Protein AF-A0A352WSH8-F1 (afdb_monomer)

Radius of gyration: 21.99 Å; Cα contacts (8 Å, |Δi|>4): 572; chains: 1; bounding box: 62×60×52 Å

Structure (mmCIF, N/CA/C/O backbone):
data_AF-A0A352WSH8-F1
#
_entry.id   AF-A0A352WSH8-F1
#
loop_
_atom_site.group_PDB
_atom_site.id
_atom_site.type_symbol
_atom_site.label_atom_id
_atom_site.label_alt_id
_atom_site.label_comp_id
_atom_site.label_asym_id
_atom_site.label_entity_id
_atom_site.label_seq_id
_atom_site.pdbx_PDB_ins_code
_atom_site.Cartn_x
_atom_site.Cartn_y
_atom_site.Cartn_z
_atom_site.occupancy
_atom_site.B_iso_or_equiv
_atom_site.auth_seq_id
_atom_site.auth_comp_id
_atom_site.auth_asym_id
_atom_site.auth_atom_id
_atom_site.pdbx_PDB_model_num
ATOM 1 N N . HIS A 1 1 ? 11.774 1.330 16.236 1.00 58.88 1 HIS A N 1
ATOM 2 C CA . HIS A 1 1 ? 11.259 1.250 14.850 1.00 58.88 1 HIS A CA 1
ATOM 3 C C . HIS A 1 1 ? 11.668 -0.035 14.127 1.00 58.88 1 HIS A C 1
ATOM 5 O O . HIS A 1 1 ? 11.621 -0.061 12.906 1.00 58.88 1 HIS A O 1
ATOM 11 N N . VAL A 1 2 ? 12.097 -1.083 14.839 1.00 69.44 2 VAL A N 1
ATOM 12 C CA . VAL A 1 2 ? 12.553 -2.340 14.229 1.00 69.44 2 VAL A CA 1
ATOM 13 C C . VAL A 1 2 ? 11.769 -3.479 14.857 1.00 69.44 2 VAL A C 1
ATOM 15 O O . VAL A 1 2 ? 11.335 -3.358 16.005 1.00 69.44 2 VAL A O 1
ATOM 18 N N . PHE A 1 3 ? 11.590 -4.569 14.121 1.00 81.81 3 PHE A N 1
ATOM 19 C CA . PHE A 1 3 ? 10.941 -5.763 14.652 1.00 81.81 3 PHE A CA 1
ATOM 20 C C . PHE A 1 3 ? 11.773 -6.291 15.827 1.00 81.81 3 PHE A C 1
ATOM 22 O O . PHE A 1 3 ? 12.997 -6.397 15.725 1.00 81.81 3 PHE A O 1
ATOM 29 N N . ALA A 1 4 ? 11.119 -6.603 16.949 1.00 83.75 4 ALA A N 1
ATOM 30 C CA . ALA A 1 4 ? 11.800 -6.887 18.217 1.00 83.75 4 ALA A CA 1
ATOM 31 C C . ALA A 1 4 ? 12.780 -8.071 18.139 1.00 83.75 4 ALA A C 1
ATOM 33 O O . ALA A 1 4 ? 13.800 -8.072 18.822 1.00 83.75 4 ALA A O 1
ATOM 34 N N . ASN A 1 5 ? 12.496 -9.059 17.285 1.00 84.62 5 ASN A N 1
ATOM 35 C CA . ASN A 1 5 ? 13.336 -10.244 17.122 1.00 84.62 5 ASN A CA 1
ATOM 36 C C . ASN A 1 5 ? 14.631 -9.990 16.323 1.00 84.62 5 ASN A C 1
ATOM 38 O O . ASN A 1 5 ? 15.544 -10.808 16.392 1.00 84.62 5 ASN A O 1
ATOM 42 N N . GLY A 1 6 ? 14.718 -8.898 15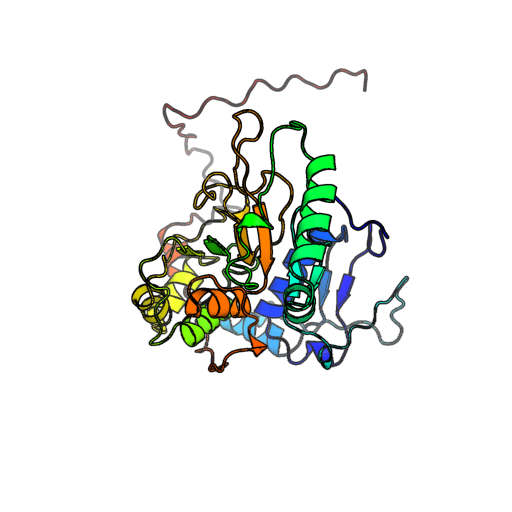.548 1.00 86.38 6 GLY A N 1
ATOM 43 C CA . GLY A 1 6 ? 15.866 -8.588 14.690 1.00 86.38 6 GLY A CA 1
ATOM 44 C C . GLY A 1 6 ? 16.251 -9.692 13.693 1.00 86.38 6 GLY A C 1
ATOM 45 O O . GLY A 1 6 ? 17.410 -9.745 13.276 1.00 86.38 6 GLY A O 1
ATOM 46 N N . PHE A 1 7 ? 15.323 -10.582 13.316 1.00 90.38 7 PHE A N 1
ATOM 47 C CA . PHE A 1 7 ? 15.649 -11.831 12.613 1.00 90.38 7 PHE A CA 1
ATOM 48 C C . PHE A 1 7 ? 16.314 -11.625 11.249 1.00 90.38 7 PHE A C 1
ATOM 50 O O . PHE A 1 7 ? 17.054 -12.488 10.810 1.00 90.38 7 PHE A O 1
ATOM 57 N N . VAL A 1 8 ? 16.092 -10.498 10.577 1.00 90.88 8 VAL A N 1
ATOM 58 C CA . VAL A 1 8 ? 16.711 -10.192 9.270 1.00 90.88 8 VAL A CA 1
ATOM 59 C C . VAL A 1 8 ? 17.590 -8.945 9.310 1.00 90.88 8 VAL A C 1
ATOM 61 O O . VAL A 1 8 ? 18.039 -8.460 8.273 1.00 90.88 8 VAL A O 1
ATOM 64 N N . LYS A 1 9 ? 17.872 -8.426 10.511 1.00 91.25 9 LYS A N 1
ATOM 65 C CA . LYS A 1 9 ? 18.702 -7.235 10.682 1.00 91.25 9 LYS A CA 1
ATOM 66 C C . LYS A 1 9 ? 20.073 -7.460 10.046 1.00 91.25 9 LYS A C 1
ATOM 68 O O . LYS A 1 9 ? 20.739 -8.446 10.361 1.00 91.25 9 LYS A O 1
ATOM 73 N N . ASN A 1 10 ? 20.490 -6.520 9.197 1.00 90.44 10 ASN A N 1
ATOM 74 C CA . ASN A 1 10 ? 21.757 -6.562 8.459 1.00 90.44 10 ASN A CA 1
ATOM 75 C C . ASN A 1 10 ? 21.918 -7.794 7.540 1.00 90.44 10 ASN A C 1
ATOM 77 O O . ASN A 1 10 ? 23.040 -8.211 7.266 1.00 90.44 10 ASN A O 1
ATOM 81 N N . SER A 1 11 ? 20.818 -8.376 7.054 1.00 94.19 11 SER A N 1
ATOM 82 C CA . SER A 1 11 ? 20.833 -9.467 6.070 1.00 94.19 11 SER A CA 1
ATOM 83 C C . SER A 1 11 ? 20.153 -9.059 4.769 1.00 94.19 11 SER A C 1
ATOM 85 O O . SER A 1 11 ? 19.302 -8.172 4.763 1.00 94.19 11 SER A O 1
ATOM 87 N N . VAL A 1 12 ? 20.519 -9.717 3.669 1.00 95.75 12 VAL A N 1
ATOM 88 C CA . VAL A 1 12 ? 19.738 -9.684 2.427 1.00 95.75 12 VAL A CA 1
ATOM 89 C C . VAL A 1 12 ? 18.688 -10.789 2.503 1.00 95.75 12 VAL A C 1
ATOM 91 O O . VAL A 1 12 ? 19.015 -11.919 2.858 1.00 95.75 12 VAL A O 1
ATOM 94 N N . MET A 1 13 ? 17.432 -10.458 2.215 1.00 95.62 13 MET A N 1
ATOM 95 C CA . MET A 1 13 ? 16.345 -11.433 2.147 1.00 95.62 13 MET A CA 1
ATOM 96 C C . MET A 1 13 ? 16.223 -11.953 0.717 1.00 95.62 13 MET A C 1
ATOM 98 O O . MET A 1 13 ? 15.940 -11.182 -0.191 1.00 95.62 13 MET A O 1
ATOM 102 N N . GLU A 1 14 ? 16.427 -13.247 0.504 1.00 95.81 14 GLU A N 1
ATOM 103 C CA . GLU A 1 14 ? 16.200 -13.872 -0.800 1.00 95.81 14 GLU A CA 1
ATOM 104 C C . GLU A 1 14 ? 14.895 -14.671 -0.775 1.00 95.81 14 GLU A C 1
ATOM 106 O O . GLU A 1 14 ? 14.707 -15.539 0.077 1.00 95.81 14 GLU A O 1
ATOM 111 N N . PHE A 1 15 ? 13.985 -14.362 -1.698 1.00 94.94 15 PHE A N 1
ATOM 112 C CA . PHE A 1 15 ? 12.715 -15.065 -1.845 1.00 94.94 15 PHE A CA 1
ATOM 113 C C . PHE A 1 15 ? 12.858 -16.214 -2.849 1.00 94.94 15 PHE A C 1
ATOM 115 O O . PHE A 1 15 ? 13.171 -16.000 -4.024 1.00 94.94 15 PHE A O 1
ATOM 122 N N . VAL A 1 16 ? 12.596 -17.437 -2.382 1.00 91.69 16 VAL A N 1
ATOM 123 C CA . VAL A 1 16 ? 12.693 -18.689 -3.152 1.00 91.69 16 VAL A CA 1
ATOM 124 C C . VAL A 1 16 ? 11.486 -19.593 -2.886 1.00 91.69 16 VAL A C 1
ATOM 126 O O . VAL A 1 16 ? 10.748 -19.393 -1.924 1.00 91.69 16 VAL A O 1
ATOM 129 N N . GLY A 1 17 ? 11.300 -20.613 -3.727 1.00 90.00 17 GLY A N 1
ATOM 130 C CA . GLY A 1 17 ? 10.278 -21.651 -3.555 1.00 90.00 17 GLY A CA 1
ATOM 131 C C . GLY A 1 17 ? 9.217 -21.660 -4.656 1.00 90.00 17 GLY A C 1
ATOM 132 O O . GLY A 1 17 ? 9.213 -20.830 -5.561 1.00 90.00 17 GLY A O 1
ATOM 133 N N . ASP A 1 18 ? 8.301 -22.623 -4.607 1.00 89.81 18 ASP A N 1
ATOM 134 C CA . ASP A 1 18 ? 7.287 -22.773 -5.659 1.00 89.81 18 ASP A CA 1
ATOM 135 C C . ASP A 1 18 ? 6.176 -21.718 -5.572 1.00 89.81 18 ASP A C 1
ATOM 137 O O . ASP A 1 18 ? 5.624 -21.319 -6.597 1.00 89.81 18 ASP A O 1
ATOM 141 N N . GLY A 1 19 ? 5.899 -21.208 -4.366 1.00 88.88 19 GLY A N 1
ATOM 142 C CA . GLY A 1 19 ? 4.850 -20.214 -4.128 1.00 88.88 19 GLY A CA 1
ATOM 143 C C . GLY A 1 19 ? 5.057 -18.893 -4.878 1.00 88.88 19 GLY A C 1
ATOM 144 O O . GLY A 1 19 ? 4.086 -18.243 -5.258 1.00 88.88 19 GLY A O 1
ATOM 145 N N . ILE A 1 20 ? 6.306 -18.513 -5.163 1.00 91.69 20 ILE A N 1
ATOM 146 C CA . ILE A 1 20 ? 6.615 -17.233 -5.820 1.00 91.69 20 ILE A CA 1
ATOM 147 C C . ILE A 1 20 ? 6.438 -17.268 -7.345 1.00 91.69 20 ILE A C 1
ATOM 149 O O . ILE A 1 20 ? 6.244 -16.216 -7.957 1.00 91.69 20 ILE A O 1
ATOM 153 N N . LYS A 1 21 ? 6.436 -18.461 -7.965 1.00 88.19 21 LYS A N 1
ATOM 154 C CA . LYS A 1 21 ? 6.334 -18.637 -9.430 1.00 88.19 21 LYS A CA 1
ATOM 155 C C . LYS A 1 21 ? 5.049 -18.037 -10.004 1.00 88.19 21 LYS A C 1
ATOM 157 O O . LYS A 1 21 ? 5.031 -17.534 -11.125 1.00 88.19 21 LYS A O 1
ATOM 162 N N . ASN A 1 22 ? 3.977 -18.064 -9.214 1.00 85.50 22 ASN A N 1
ATOM 163 C CA . ASN A 1 22 ? 2.670 -17.556 -9.620 1.00 85.50 22 ASN A CA 1
ATOM 164 C C . ASN A 1 22 ? 2.442 -16.087 -9.238 1.00 85.50 22 ASN A C 1
ATOM 166 O O . ASN A 1 22 ? 1.471 -15.498 -9.706 1.00 85.50 22 ASN A O 1
ATOM 170 N N . LEU A 1 23 ? 3.327 -15.477 -8.440 1.00 92.19 23 LEU A N 1
ATOM 171 C CA . LEU A 1 23 ? 3.182 -14.080 -8.037 1.00 92.19 23 LEU A CA 1
ATOM 172 C C . LEU A 1 23 ? 3.524 -13.137 -9.201 1.00 92.19 23 LEU A C 1
ATOM 174 O O . LEU A 1 23 ? 4.643 -13.213 -9.725 1.00 92.19 23 LEU A O 1
ATOM 178 N N . PRO A 1 24 ? 2.613 -12.220 -9.583 1.00 91.19 24 PRO A N 1
ATOM 179 C CA . PRO A 1 24 ? 2.921 -11.143 -10.518 1.00 91.19 24 PRO A CA 1
ATOM 180 C C . PRO A 1 24 ? 4.066 -10.261 -10.012 1.00 91.19 24 PRO A C 1
ATOM 182 O O . PRO A 1 24 ? 4.288 -10.138 -8.805 1.00 91.19 24 PRO A O 1
ATOM 185 N N . MET A 1 25 ? 4.771 -9.590 -10.926 1.00 92.62 25 MET A N 1
ATOM 186 C CA . MET A 1 25 ? 5.891 -8.719 -10.549 1.00 92.62 25 MET A CA 1
ATOM 187 C C . MET A 1 25 ? 5.476 -7.583 -9.611 1.00 92.62 25 MET A C 1
ATOM 189 O O . MET A 1 25 ? 6.224 -7.276 -8.688 1.00 92.62 25 MET A O 1
ATOM 193 N N . GLU A 1 26 ? 4.285 -7.001 -9.778 1.00 91.19 26 GLU A N 1
ATOM 194 C CA . GLU A 1 26 ? 3.816 -5.950 -8.868 1.00 91.19 26 GLU A CA 1
ATOM 195 C C . GLU A 1 26 ? 3.601 -6.452 -7.433 1.00 91.19 26 GLU A C 1
ATOM 197 O O . GLU A 1 26 ? 3.895 -5.727 -6.486 1.00 91.19 26 GLU A O 1
ATOM 202 N N . PHE A 1 27 ? 3.176 -7.706 -7.248 1.00 91.44 27 PHE A N 1
ATOM 203 C CA . PHE A 1 27 ? 3.086 -8.314 -5.917 1.00 91.44 27 PHE A CA 1
ATOM 204 C C . PHE A 1 27 ? 4.465 -8.505 -5.282 1.00 91.44 27 PHE A C 1
ATOM 206 O O . PHE A 1 27 ? 4.634 -8.211 -4.100 1.00 91.44 27 PHE A O 1
ATOM 213 N N . ARG A 1 28 ? 5.459 -8.954 -6.062 1.00 94.69 28 ARG A N 1
ATOM 214 C CA . ARG A 1 28 ? 6.850 -9.080 -5.587 1.00 94.69 28 ARG A CA 1
ATOM 215 C C . ARG A 1 28 ? 7.404 -7.723 -5.155 1.00 94.69 28 ARG A C 1
ATOM 217 O O . ARG A 1 28 ? 7.945 -7.606 -4.062 1.00 94.69 28 ARG A O 1
ATOM 224 N N . ILE A 1 29 ? 7.165 -6.685 -5.961 1.00 92.69 29 ILE A N 1
ATOM 225 C CA . ILE A 1 29 ? 7.520 -5.297 -5.633 1.00 92.69 29 ILE A CA 1
ATOM 226 C C . ILE A 1 29 ? 6.816 -4.849 -4.344 1.00 92.69 29 ILE A C 1
ATOM 228 O O . ILE A 1 29 ? 7.458 -4.282 -3.467 1.00 92.69 29 ILE A O 1
ATOM 232 N N . GLY A 1 30 ? 5.518 -5.125 -4.189 1.00 91.69 30 GLY A N 1
ATOM 233 C CA . GLY A 1 30 ? 4.770 -4.787 -2.974 1.00 91.69 30 GLY A CA 1
ATOM 234 C C . GLY A 1 30 ? 5.358 -5.426 -1.710 1.00 91.69 30 GLY A C 1
ATOM 235 O O . GLY A 1 30 ? 5.490 -4.753 -0.685 1.00 91.69 30 GLY A O 1
ATOM 236 N N . ILE A 1 31 ? 5.775 -6.694 -1.800 1.00 93.31 31 ILE A N 1
ATOM 237 C CA . ILE A 1 31 ? 6.487 -7.394 -0.722 1.00 93.31 31 ILE A CA 1
ATOM 238 C C . ILE A 1 31 ? 7.838 -6.719 -0.454 1.00 93.31 31 ILE A C 1
ATOM 240 O O . ILE A 1 31 ? 8.119 -6.377 0.694 1.00 93.31 31 ILE A O 1
ATOM 244 N N . ASP A 1 32 ? 8.639 -6.452 -1.490 1.00 93.81 32 ASP A N 1
ATOM 245 C CA . ASP A 1 32 ? 9.956 -5.814 -1.362 1.00 93.81 32 ASP A CA 1
ATOM 246 C C . ASP A 1 32 ? 9.898 -4.464 -0.662 1.00 93.81 32 ASP A C 1
ATOM 248 O O . ASP A 1 32 ? 10.702 -4.194 0.232 1.00 93.81 32 ASP A O 1
ATOM 252 N N . VAL A 1 33 ? 8.928 -3.620 -1.017 1.00 91.81 33 VAL A N 1
ATOM 253 C CA . VAL A 1 33 ? 8.804 -2.281 -0.429 1.00 91.81 33 VAL A CA 1
ATOM 254 C C . VAL A 1 33 ? 8.602 -2.374 1.090 1.00 91.81 33 VAL A C 1
ATOM 256 O O . VAL A 1 33 ? 9.167 -1.557 1.814 1.00 91.81 33 VAL A O 1
ATOM 259 N N . MET A 1 34 ? 7.882 -3.395 1.572 1.00 91.12 34 MET A N 1
ATOM 260 C CA . MET A 1 34 ? 7.662 -3.669 3.001 1.00 91.12 34 MET A CA 1
ATOM 261 C C . MET A 1 34 ? 8.855 -4.324 3.712 1.00 91.12 34 MET A C 1
ATOM 263 O O . MET A 1 34 ? 8.938 -4.282 4.941 1.00 91.12 34 MET A O 1
ATOM 267 N N . THR A 1 35 ? 9.794 -4.945 2.989 1.00 91.31 35 THR A N 1
ATOM 268 C CA . THR A 1 35 ? 10.962 -5.570 3.640 1.00 91.31 35 THR A CA 1
ATOM 269 C C . THR A 1 35 ? 11.827 -4.534 4.357 1.00 91.31 35 THR A C 1
ATOM 271 O O . THR A 1 35 ? 12.431 -4.843 5.384 1.00 91.31 35 THR A O 1
ATOM 274 N N . THR A 1 36 ? 11.810 -3.273 3.915 1.00 86.00 36 THR A N 1
ATOM 275 C CA . THR A 1 36 ? 12.549 -2.174 4.558 1.00 86.00 36 THR A CA 1
ATOM 276 C C . THR A 1 36 ? 12.192 -2.030 6.044 1.00 86.00 36 THR A C 1
ATOM 278 O O . THR A 1 36 ? 13.056 -1.753 6.878 1.00 86.00 36 THR A O 1
ATOM 281 N N . GLU A 1 37 ? 10.932 -2.265 6.414 1.00 89.56 37 GLU A N 1
ATOM 282 C CA . GLU A 1 37 ? 10.437 -2.187 7.791 1.00 89.56 37 GLU A CA 1
ATOM 283 C C . GLU A 1 37 ? 10.987 -3.306 8.696 1.00 89.56 37 GLU A C 1
ATOM 285 O O . GLU A 1 37 ? 10.965 -3.184 9.923 1.00 89.56 37 GLU A O 1
ATOM 290 N N . THR A 1 38 ? 11.543 -4.367 8.108 1.00 89.06 38 THR A N 1
ATOM 291 C CA . THR A 1 38 ? 12.164 -5.487 8.828 1.00 89.06 38 THR A CA 1
ATOM 292 C C . THR A 1 38 ? 13.638 -5.249 9.169 1.00 89.06 38 THR A C 1
ATOM 294 O O . THR A 1 38 ? 14.219 -6.019 9.935 1.00 89.06 38 THR A O 1
ATOM 297 N N . THR A 1 39 ? 14.247 -4.171 8.657 1.00 88.38 39 THR A N 1
ATOM 298 C CA . THR A 1 39 ? 15.690 -3.849 8.749 1.00 88.38 39 THR A CA 1
ATOM 299 C C . THR A 1 39 ? 16.643 -4.790 8.013 1.00 88.38 39 THR A C 1
ATOM 301 O O . THR A 1 39 ? 17.840 -4.832 8.322 1.00 88.38 39 THR A O 1
ATOM 304 N N . CYS A 1 40 ? 16.142 -5.519 7.016 1.00 92.56 40 CYS A N 1
ATOM 305 C CA . CYS A 1 40 ? 17.018 -6.124 6.021 1.00 92.56 40 CYS A CA 1
ATOM 306 C C . CYS A 1 40 ? 17.792 -5.039 5.249 1.00 92.56 40 CYS A C 1
ATOM 308 O O . CYS A 1 40 ? 17.345 -3.897 5.129 1.00 92.56 40 CYS A O 1
ATOM 310 N N . LEU A 1 41 ? 18.959 -5.392 4.709 1.00 93.31 41 LEU A N 1
ATOM 311 C CA . LEU A 1 41 ? 19.750 -4.501 3.853 1.00 93.31 41 LEU A CA 1
ATOM 312 C C . LEU A 1 41 ? 19.085 -4.300 2.491 1.00 93.31 41 LEU A C 1
ATOM 314 O O . LEU A 1 41 ? 19.126 -3.212 1.925 1.00 93.31 41 LEU A O 1
ATOM 318 N N . SER A 1 42 ? 18.516 -5.376 1.959 1.00 94.25 42 SER A N 1
ATOM 319 C CA . SER A 1 42 ? 17.827 -5.427 0.678 1.00 94.25 42 SER A CA 1
ATOM 320 C C . SER A 1 42 ? 17.077 -6.752 0.583 1.00 94.25 42 SER A C 1
ATOM 322 O O . SER A 1 42 ? 17.307 -7.663 1.388 1.00 94.25 42 SER A O 1
ATOM 324 N N . SER A 1 43 ? 16.226 -6.868 -0.422 1.00 95.19 43 SER A N 1
ATOM 325 C CA . SER A 1 43 ? 15.589 -8.110 -0.811 1.00 95.19 43 SER A CA 1
ATOM 326 C C . SER A 1 43 ? 15.842 -8.404 -2.284 1.00 95.19 43 SER A C 1
ATOM 328 O O . SER A 1 43 ? 16.007 -7.498 -3.101 1.00 95.19 43 SER A O 1
ATOM 330 N N . ILE A 1 44 ? 15.924 -9.689 -2.608 1.00 95.44 44 ILE A N 1
ATOM 331 C CA . ILE A 1 44 ? 16.158 -10.188 -3.958 1.00 95.44 44 ILE A CA 1
ATOM 332 C C . ILE A 1 44 ? 15.244 -11.376 -4.244 1.00 95.44 44 ILE A C 1
ATOM 334 O O . ILE A 1 44 ? 14.813 -12.095 -3.341 1.00 95.44 44 ILE A O 1
ATOM 338 N N . TRP A 1 45 ? 14.967 -11.583 -5.524 1.00 96.12 45 TRP A N 1
ATOM 339 C CA . TRP A 1 45 ? 14.120 -12.657 -6.024 1.00 96.12 45 TRP A CA 1
ATOM 340 C C . TRP A 1 45 ? 14.851 -13.391 -7.133 1.00 96.12 45 TRP A C 1
ATOM 342 O O . TRP A 1 45 ? 15.653 -12.795 -7.859 1.00 96.12 45 TRP A O 1
ATOM 352 N N . VAL A 1 46 ? 14.494 -14.658 -7.326 1.00 94.50 46 VAL A N 1
ATOM 353 C CA . VAL A 1 46 ? 14.772 -15.325 -8.598 1.00 94.50 46 VAL A CA 1
ATOM 354 C C . VAL A 1 46 ? 14.086 -14.567 -9.731 1.00 94.50 46 VAL A C 1
ATOM 356 O O . VAL A 1 46 ? 12.971 -14.057 -9.572 1.00 94.50 46 VAL A O 1
ATOM 359 N N . THR A 1 47 ? 14.739 -14.503 -10.886 1.00 95.12 47 THR A N 1
ATOM 360 C CA . THR A 1 47 ? 14.110 -13.960 -12.089 1.00 95.12 47 THR A CA 1
ATOM 361 C C . THR A 1 47 ? 13.558 -15.100 -12.935 1.00 95.12 47 THR A C 1
ATOM 363 O O . THR A 1 47 ? 14.202 -16.129 -13.142 1.00 95.12 47 THR A O 1
ATOM 366 N N . ASP A 1 48 ? 12.328 -14.924 -13.401 1.00 94.62 48 ASP A N 1
ATOM 367 C CA . ASP A 1 48 ? 11.564 -15.933 -14.130 1.00 94.62 48 ASP A CA 1
ATOM 368 C C . ASP A 1 48 ? 10.739 -15.292 -15.257 1.00 94.62 48 ASP A C 1
ATOM 370 O O . ASP A 1 48 ? 10.932 -14.125 -15.607 1.00 94.62 48 ASP A O 1
ATOM 374 N N . ASP A 1 49 ? 9.801 -16.043 -15.832 1.00 94.69 49 ASP A N 1
ATOM 375 C CA . ASP A 1 49 ? 8.976 -15.569 -16.945 1.00 94.69 49 ASP A CA 1
ATOM 376 C C . ASP A 1 49 ? 8.076 -14.383 -16.565 1.00 94.69 49 ASP A C 1
ATOM 378 O O . ASP A 1 49 ? 7.749 -13.566 -17.427 1.00 94.69 49 ASP A O 1
ATOM 382 N N . LYS A 1 50 ? 7.711 -14.226 -15.281 1.00 94.19 50 LYS A N 1
ATOM 383 C CA . LYS A 1 50 ? 6.984 -13.037 -14.808 1.00 94.19 50 LYS A CA 1
ATOM 384 C C . LYS A 1 50 ? 7.896 -11.818 -14.823 1.00 94.19 50 LYS A C 1
ATOM 386 O O . LYS A 1 50 ? 7.477 -10.748 -15.265 1.00 94.19 50 LYS A O 1
ATOM 391 N N . THR A 1 51 ? 9.147 -11.983 -14.393 1.00 95.38 51 THR A N 1
ATOM 392 C CA . THR A 1 51 ? 10.161 -10.931 -14.504 1.00 95.38 51 THR A CA 1
ATOM 393 C C . THR A 1 51 ? 10.420 -10.578 -15.964 1.00 95.38 51 THR A C 1
ATOM 395 O O . THR A 1 51 ? 10.361 -9.402 -16.313 1.00 95.38 51 THR A O 1
ATOM 398 N N . LYS A 1 52 ? 10.618 -11.572 -16.837 1.00 96.00 52 LYS A N 1
ATOM 399 C CA . LYS A 1 52 ? 10.819 -11.349 -18.274 1.00 96.00 52 LYS A CA 1
ATOM 400 C C . LYS A 1 52 ? 9.662 -10.563 -18.892 1.00 96.00 52 LYS A C 1
ATOM 402 O O . LYS A 1 52 ? 9.901 -9.549 -19.541 1.00 96.00 52 LYS A O 1
ATOM 407 N N . ALA A 1 53 ? 8.421 -10.978 -18.631 1.00 94.31 53 ALA A N 1
ATOM 408 C CA . ALA A 1 53 ? 7.233 -10.290 -19.128 1.00 94.31 53 ALA A CA 1
ATOM 409 C C . ALA A 1 53 ? 7.178 -8.822 -18.671 1.00 94.31 53 ALA A C 1
ATOM 411 O O . ALA A 1 53 ? 6.820 -7.950 -19.454 1.00 94.31 53 ALA A O 1
ATOM 412 N N . TYR A 1 54 ? 7.586 -8.521 -17.435 1.00 94.62 54 TYR A N 1
ATOM 413 C CA . TYR A 1 54 ? 7.660 -7.139 -16.956 1.00 94.62 54 TYR A CA 1
ATOM 414 C C . TYR A 1 54 ? 8.716 -6.306 -17.700 1.00 94.62 54 TYR A C 1
ATOM 416 O O . TYR A 1 54 ? 8.432 -5.166 -18.067 1.00 94.62 54 TYR A O 1
ATOM 424 N N . PHE A 1 55 ? 9.905 -6.864 -17.968 1.00 96.25 55 PHE A N 1
ATOM 425 C CA . PHE A 1 55 ? 10.926 -6.206 -18.800 1.00 96.25 55 PHE A CA 1
ATOM 426 C C . PHE A 1 55 ? 10.424 -5.967 -20.229 1.00 96.25 55 PHE A C 1
ATOM 428 O O . PHE A 1 55 ? 10.636 -4.880 -20.770 1.00 96.25 55 PHE A O 1
ATOM 435 N N . ASP A 1 56 ? 9.717 -6.941 -20.807 1.00 95.44 56 ASP A N 1
ATOM 436 C CA . ASP A 1 56 ? 9.095 -6.826 -22.128 1.00 95.44 56 ASP A CA 1
ATOM 437 C C . ASP A 1 56 ? 8.067 -5.673 -22.149 1.00 95.44 56 ASP A C 1
ATOM 439 O O . ASP A 1 56 ? 8.126 -4.811 -23.028 1.00 95.44 56 ASP A O 1
ATOM 443 N N . THR A 1 57 ? 7.199 -5.574 -21.133 1.00 93.69 57 THR A N 1
ATOM 444 C CA . THR A 1 57 ? 6.183 -4.509 -21.013 1.00 93.69 57 THR A CA 1
ATOM 445 C C . THR A 1 57 ? 6.781 -3.104 -21.002 1.00 93.69 57 THR A C 1
ATOM 447 O O . THR A 1 57 ? 6.185 -2.185 -21.561 1.00 93.69 57 THR A O 1
ATOM 450 N N . VAL A 1 58 ? 7.950 -2.910 -20.386 1.00 91.88 58 VAL A N 1
ATOM 451 C CA . VAL A 1 58 ? 8.608 -1.591 -20.305 1.00 91.88 58 VAL A CA 1
ATOM 452 C C . VAL A 1 58 ? 9.647 -1.356 -21.408 1.00 91.88 58 VAL A C 1
ATOM 454 O O . VAL A 1 58 ? 10.391 -0.376 -21.342 1.00 91.88 58 VAL A O 1
ATOM 457 N N . GLY A 1 59 ? 9.710 -2.232 -22.417 1.00 93.25 59 GLY A N 1
ATOM 458 C CA . GLY A 1 59 ? 10.611 -2.095 -23.564 1.00 93.25 59 GLY A CA 1
ATOM 459 C C . GLY A 1 59 ? 12.088 -2.305 -23.221 1.00 93.25 59 GLY A C 1
ATOM 460 O O . GLY A 1 59 ? 12.951 -1.640 -23.788 1.00 93.25 59 GLY A O 1
ATOM 461 N N . ARG A 1 60 ? 12.381 -3.190 -22.262 1.00 95.56 60 ARG A N 1
ATOM 462 C CA . ARG A 1 60 ? 13.736 -3.475 -21.760 1.00 95.56 60 ARG A CA 1
ATOM 463 C C . ARG A 1 60 ? 14.113 -4.954 -21.864 1.00 95.56 60 ARG A C 1
ATOM 465 O O . ARG A 1 60 ? 14.918 -5.432 -21.077 1.00 95.56 60 ARG A O 1
ATOM 472 N N . SER A 1 61 ? 13.549 -5.687 -22.819 1.00 96.19 61 SER A N 1
ATOM 473 C CA . SER A 1 61 ? 13.792 -7.127 -23.002 1.00 96.19 61 SER A CA 1
ATOM 474 C C . SER A 1 61 ? 15.277 -7.515 -22.998 1.00 96.19 61 SER A C 1
ATOM 476 O O . SER A 1 61 ? 15.636 -8.531 -22.409 1.00 96.19 61 SER A O 1
ATOM 478 N N . ASP A 1 62 ? 16.140 -6.684 -23.590 1.00 97.25 62 ASP A N 1
ATOM 479 C CA . ASP A 1 62 ? 17.586 -6.934 -23.689 1.00 97.25 62 ASP A CA 1
ATOM 480 C C . ASP A 1 62 ? 18.328 -6.833 -22.341 1.00 97.25 62 ASP A C 1
ATOM 482 O O . ASP A 1 62 ? 19.436 -7.348 -22.209 1.00 97.25 62 ASP A O 1
ATOM 486 N N . ASP A 1 63 ? 17.721 -6.204 -21.328 1.00 96.88 63 ASP A N 1
ATOM 487 C CA . ASP A 1 63 ? 18.283 -6.092 -19.977 1.00 96.88 63 ASP A CA 1
ATOM 488 C C . ASP A 1 63 ? 17.924 -7.300 -19.085 1.00 96.88 63 ASP A C 1
ATOM 490 O O . ASP A 1 63 ? 18.379 -7.386 -17.941 1.00 96.88 63 ASP A O 1
ATOM 494 N N . PHE A 1 64 ? 17.073 -8.218 -19.559 1.00 97.62 64 PHE A N 1
ATOM 495 C CA . PHE A 1 64 ? 16.628 -9.369 -18.777 1.00 97.62 64 PHE A CA 1
ATOM 496 C C . PHE A 1 64 ? 17.684 -10.482 -18.737 1.00 97.62 64 PHE A C 1
ATOM 498 O O . PHE A 1 64 ? 18.371 -10.781 -19.712 1.00 97.62 64 PHE A O 1
ATOM 505 N N . SER A 1 65 ? 17.785 -11.163 -17.597 1.00 97.31 65 SER A N 1
ATOM 506 C CA . SER A 1 65 ? 18.570 -12.389 -17.442 1.00 97.31 65 SER A CA 1
ATOM 507 C C . SER A 1 65 ? 17.936 -13.281 -16.384 1.00 97.31 65 SER A C 1
ATOM 509 O O . SER A 1 65 ? 17.439 -12.771 -15.379 1.00 97.31 65 SER A O 1
ATOM 511 N N . TYR A 1 66 ? 17.982 -14.601 -16.592 1.00 96.44 66 TYR A N 1
ATOM 512 C CA . TYR A 1 66 ? 17.600 -15.585 -15.576 1.00 96.44 66 TYR A CA 1
ATOM 513 C C . TYR A 1 66 ? 18.676 -15.656 -14.484 1.00 96.44 66 TYR A C 1
ATOM 515 O O . TYR A 1 66 ? 19.845 -15.916 -14.765 1.00 96.44 66 TYR A O 1
ATOM 523 N N . LEU A 1 67 ? 18.266 -15.434 -13.239 1.00 95.12 67 LEU A N 1
ATOM 524 C CA . LEU A 1 67 ? 19.084 -15.413 -12.037 1.00 95.12 67 LEU A CA 1
ATOM 525 C C . LEU A 1 67 ? 18.429 -16.342 -11.017 1.00 95.12 67 LEU A C 1
ATOM 527 O O . LEU A 1 67 ? 17.262 -16.175 -10.663 1.00 95.12 67 LEU A O 1
ATOM 531 N N . THR A 1 68 ? 19.189 -17.333 -10.564 1.00 94.00 68 THR A N 1
ATOM 532 C CA . THR A 1 68 ? 18.759 -18.344 -9.593 1.00 94.00 68 THR A CA 1
ATOM 533 C C . THR A 1 68 ? 19.884 -18.592 -8.589 1.00 94.00 68 THR A C 1
ATOM 535 O O . THR A 1 68 ? 21.056 -18.524 -8.980 1.00 94.00 68 THR A O 1
ATOM 538 N N . PRO A 1 69 ? 19.564 -18.934 -7.327 1.00 93.62 69 PRO A N 1
ATOM 539 C CA . PRO A 1 69 ? 20.538 -19.469 -6.392 1.00 93.62 69 PRO A CA 1
ATOM 540 C C . PRO A 1 69 ? 21.312 -20.640 -7.000 1.00 93.62 69 PRO A C 1
ATOM 542 O O . PRO A 1 69 ? 20.769 -21.444 -7.766 1.00 93.62 69 PRO A O 1
ATOM 545 N N . ALA A 1 70 ? 22.583 -20.767 -6.621 1.00 93.31 70 ALA A N 1
ATOM 546 C CA . ALA A 1 70 ? 23.365 -21.955 -6.939 1.00 93.31 70 ALA A CA 1
ATOM 547 C C . ALA A 1 70 ? 22.783 -23.195 -6.218 1.00 93.31 70 ALA A C 1
ATOM 549 O O . ALA A 1 70 ? 22.276 -23.054 -5.105 1.00 93.31 70 ALA A O 1
ATOM 550 N N . PRO A 1 71 ? 22.922 -24.423 -6.762 1.00 90.94 71 PRO A N 1
ATOM 551 C CA . PRO A 1 71 ? 22.327 -25.637 -6.178 1.00 90.94 71 PRO A CA 1
ATOM 552 C C . PRO A 1 71 ? 22.677 -25.934 -4.709 1.00 90.94 71 PRO A C 1
ATOM 554 O O . PRO A 1 71 ? 21.949 -26.659 -4.042 1.00 90.94 71 PRO A O 1
ATOM 557 N N . LEU A 1 72 ? 23.797 -25.406 -4.207 1.00 91.69 72 LEU A N 1
ATOM 558 C CA . LEU A 1 72 ? 24.260 -25.570 -2.824 1.00 91.69 72 LEU A CA 1
ATOM 559 C C . LEU A 1 72 ? 24.398 -24.218 -2.104 1.00 91.69 72 LEU A C 1
ATOM 561 O O . LEU A 1 72 ? 25.269 -24.060 -1.245 1.00 91.69 72 LEU A O 1
ATOM 565 N N . ALA A 1 73 ? 23.579 -23.231 -2.484 1.00 94.00 73 ALA A N 1
ATOM 566 C CA . ALA A 1 73 ? 23.482 -21.966 -1.767 1.00 94.00 73 ALA A CA 1
ATOM 567 C C . ALA A 1 73 ? 23.130 -22.226 -0.293 1.00 94.00 73 ALA A C 1
ATOM 569 O O . ALA A 1 73 ? 22.269 -23.048 0.025 1.00 94.00 73 ALA A O 1
ATOM 570 N N . LYS A 1 74 ? 23.840 -21.551 0.614 1.00 94.06 74 LYS A N 1
ATOM 571 C CA . LYS A 1 74 ? 23.636 -21.660 2.060 1.00 94.06 74 LYS A CA 1
ATOM 572 C C . LYS A 1 74 ? 23.079 -20.347 2.576 1.00 94.06 74 LYS A C 1
ATOM 574 O O . LYS A 1 74 ? 23.606 -19.291 2.241 1.00 94.06 74 LYS A O 1
ATOM 579 N N . TYR A 1 75 ? 22.074 -20.445 3.432 1.00 95.19 75 TYR A N 1
ATOM 580 C CA . TYR A 1 75 ? 21.465 -19.313 4.110 1.00 95.19 75 TYR A CA 1
ATOM 581 C C . TYR A 1 75 ? 21.802 -19.384 5.594 1.00 95.19 75 TYR A C 1
ATOM 583 O O . TYR A 1 75 ? 21.711 -20.455 6.193 1.00 95.19 75 TYR A O 1
ATOM 591 N N . ASP A 1 76 ? 22.164 -18.251 6.197 1.00 95.62 76 ASP A N 1
ATOM 592 C CA . ASP A 1 76 ? 22.394 -18.181 7.646 1.00 95.62 76 ASP A CA 1
ATOM 593 C C . ASP A 1 76 ? 21.125 -18.535 8.432 1.00 95.62 76 ASP A C 1
ATOM 595 O O . ASP A 1 76 ? 21.184 -19.056 9.546 1.00 95.62 76 ASP A O 1
ATOM 599 N N . ARG A 1 77 ? 19.965 -18.201 7.852 1.00 94.25 77 ARG A N 1
ATOM 600 C CA . ARG A 1 77 ? 18.631 -18.295 8.443 1.00 94.25 77 ARG A CA 1
ATOM 601 C C . ARG A 1 77 ? 17.587 -18.489 7.343 1.00 94.25 77 ARG A C 1
ATOM 603 O O . ARG A 1 77 ? 17.769 -17.978 6.243 1.00 94.25 77 ARG A O 1
ATOM 610 N N . ALA A 1 78 ? 16.482 -19.158 7.663 1.00 93.81 78 ALA A N 1
ATOM 611 C CA . ALA A 1 78 ? 15.346 -19.340 6.761 1.00 93.81 78 ALA A CA 1
ATOM 612 C C . ALA A 1 78 ? 14.020 -19.152 7.510 1.00 93.81 78 ALA A C 1
ATOM 614 O O . ALA A 1 78 ? 13.938 -19.411 8.713 1.00 93.81 78 ALA A O 1
ATOM 615 N N . VAL A 1 79 ? 13.001 -18.689 6.786 1.00 93.25 79 VAL A N 1
ATOM 616 C CA . VAL A 1 79 ? 11.610 -18.619 7.242 1.00 93.25 79 VAL A CA 1
ATOM 617 C C . VAL A 1 79 ? 10.757 -19.279 6.173 1.00 93.25 79 VAL A C 1
ATOM 619 O O . VAL A 1 79 ? 10.764 -18.830 5.029 1.00 93.25 79 VAL A O 1
ATOM 622 N N . ASP A 1 80 ? 10.018 -20.313 6.558 1.00 94.62 80 ASP A N 1
ATOM 623 C CA . ASP A 1 80 ? 9.055 -20.959 5.675 1.00 94.62 80 ASP A CA 1
ATOM 624 C C . ASP A 1 80 ? 7.708 -20.238 5.769 1.00 94.62 80 ASP A C 1
ATOM 626 O O . ASP A 1 80 ? 7.180 -20.014 6.861 1.00 94.62 80 ASP A O 1
ATOM 630 N N . VAL A 1 81 ? 7.155 -19.861 4.614 1.00 93.62 81 VAL A N 1
ATOM 631 C CA . VAL A 1 81 ? 5.860 -19.180 4.510 1.00 93.62 81 VAL A CA 1
ATOM 632 C C . VAL A 1 81 ? 4.922 -20.022 3.655 1.00 93.62 81 VAL A C 1
ATOM 634 O O . VAL A 1 81 ? 5.132 -20.178 2.452 1.00 93.62 81 VAL A O 1
ATOM 637 N N . ASP A 1 82 ? 3.861 -20.538 4.272 1.00 94.25 82 ASP A N 1
ATOM 638 C CA . ASP A 1 82 ? 2.768 -21.196 3.562 1.00 94.25 82 ASP A CA 1
ATOM 639 C C . ASP A 1 82 ? 1.788 -20.146 3.023 1.00 94.25 82 ASP A C 1
ATOM 641 O O . ASP A 1 82 ? 0.980 -19.585 3.766 1.00 94.25 82 ASP A O 1
ATOM 645 N N . LEU A 1 83 ? 1.856 -19.883 1.714 1.00 92.62 83 LEU A N 1
ATOM 646 C CA . LEU A 1 83 ? 0.977 -18.915 1.054 1.00 92.62 83 LEU A CA 1
ATOM 647 C C . LEU A 1 83 ? -0.505 -19.314 1.110 1.00 92.62 83 LEU A C 1
ATOM 649 O O . LEU A 1 83 ? -1.357 -18.434 1.035 1.00 92.62 83 LEU A O 1
ATOM 653 N N . SER A 1 84 ? -0.825 -20.605 1.258 1.00 92.56 84 SER A N 1
ATOM 654 C CA . SER A 1 84 ? -2.215 -21.077 1.325 1.00 92.56 84 SER A CA 1
ATOM 655 C C . SER A 1 84 ? -2.897 -20.755 2.658 1.00 92.56 84 SER A C 1
ATOM 657 O O . SER A 1 84 ? -4.123 -20.712 2.729 1.00 92.56 84 SER A O 1
ATOM 659 N N . ALA A 1 85 ? -2.107 -20.482 3.699 1.00 94.31 85 ALA A N 1
ATOM 660 C CA . ALA A 1 85 ? -2.591 -20.093 5.018 1.00 94.31 85 ALA A CA 1
ATOM 661 C C . ALA A 1 85 ? -2.727 -18.567 5.187 1.00 94.31 85 ALA A C 1
ATOM 663 O O . ALA A 1 85 ? -3.201 -18.107 6.228 1.00 94.31 85 ALA A O 1
ATOM 664 N N . ILE A 1 86 ? -2.299 -17.771 4.198 1.00 92.94 86 ILE A N 1
ATOM 665 C CA . ILE A 1 86 ? -2.372 -16.310 4.267 1.00 92.94 86 ILE A CA 1
ATOM 666 C C . ILE A 1 86 ? -3.827 -15.860 4.133 1.00 92.94 86 ILE A C 1
ATOM 668 O O . ILE A 1 86 ? -4.524 -16.195 3.179 1.00 92.94 86 ILE A O 1
ATOM 672 N N . GLN A 1 87 ? -4.261 -15.060 5.100 1.00 96.25 87 GLN A N 1
ATOM 673 C CA . GLN A 1 87 ? -5.581 -14.438 5.147 1.00 96.25 87 GLN A CA 1
ATOM 674 C C . GLN A 1 87 ? -5.443 -12.923 4.978 1.00 96.25 87 GLN A C 1
ATOM 676 O O . GLN A 1 87 ? -4.341 -12.396 5.140 1.00 96.25 87 GLN A O 1
ATOM 681 N N . PRO A 1 88 ? -6.531 -12.187 4.708 1.00 97.94 88 PRO A N 1
ATOM 682 C CA . PRO A 1 88 ? -6.510 -10.733 4.786 1.00 97.94 88 PRO A CA 1
ATOM 683 C C . PRO A 1 88 ? -6.071 -10.239 6.170 1.00 97.94 88 PRO A C 1
ATOM 685 O O . PRO A 1 88 ? -6.640 -10.614 7.201 1.00 97.94 88 PRO A O 1
ATOM 688 N N . MET A 1 89 ? -5.040 -9.393 6.187 1.00 97.94 89 MET A N 1
ATOM 689 C CA . MET A 1 89 ? -4.382 -8.905 7.402 1.00 97.94 89 MET A CA 1
ATOM 690 C C . MET A 1 89 ? -4.537 -7.393 7.559 1.00 97.94 89 MET A C 1
ATOM 692 O O . MET A 1 89 ? -4.695 -6.651 6.589 1.00 97.94 89 MET A O 1
ATOM 696 N N . ILE A 1 90 ? -4.404 -6.934 8.799 1.00 98.56 90 ILE A N 1
ATOM 697 C CA . ILE A 1 90 ? -4.326 -5.524 9.167 1.00 98.56 90 ILE A CA 1
ATOM 698 C C . ILE A 1 90 ? -3.211 -5.318 10.198 1.00 98.56 90 ILE A C 1
ATOM 700 O O . ILE A 1 90 ? -3.134 -6.040 11.190 1.00 98.56 90 ILE A O 1
ATOM 704 N N . ALA A 1 91 ? -2.345 -4.327 9.974 1.00 98.06 91 ALA A N 1
ATOM 705 C CA . ALA A 1 91 ? -1.356 -3.886 10.956 1.00 98.06 91 ALA A CA 1
ATOM 706 C C . ALA A 1 91 ? -1.878 -2.647 11.688 1.00 98.06 91 ALA A C 1
ATOM 708 O O . ALA A 1 91 ? -1.947 -1.563 11.106 1.00 98.06 91 ALA A O 1
ATOM 709 N N . LEU A 1 92 ? -2.267 -2.798 12.950 1.00 98.19 92 LEU A N 1
ATOM 710 C CA . LEU A 1 92 ? -2.826 -1.725 13.767 1.00 98.19 92 LEU A CA 1
ATOM 711 C C . LEU A 1 92 ? -1.735 -0.738 14.237 1.00 98.19 92 LEU A C 1
ATOM 713 O O . LEU A 1 92 ? -0.542 -1.056 14.230 1.00 98.19 92 LEU A O 1
ATOM 717 N N . PRO A 1 93 ? -2.103 0.495 14.619 1.00 96.00 93 PRO A N 1
ATOM 718 C CA . PRO A 1 93 ? -1.144 1.463 15.140 1.00 96.00 93 PRO A CA 1
ATOM 719 C C . PRO A 1 93 ? -0.457 0.960 16.430 1.00 96.00 93 PRO A C 1
ATOM 721 O O . PRO A 1 93 ? -0.985 0.103 17.126 1.00 96.00 93 PRO A O 1
ATOM 724 N N . PHE A 1 94 ? 0.736 1.416 16.807 1.00 92.50 94 PHE A N 1
ATOM 725 C CA . PHE A 1 94 ? 1.667 2.272 16.064 1.00 92.50 94 PHE A CA 1
ATOM 726 C C . PHE A 1 94 ? 2.936 1.510 15.648 1.00 92.50 94 PHE A C 1
ATOM 728 O O . PHE A 1 94 ? 4.062 1.942 15.918 1.00 92.50 94 PHE A O 1
ATOM 735 N N . HIS A 1 95 ? 2.781 0.355 14.998 1.00 93.62 95 HIS A N 1
ATOM 736 C CA . HIS A 1 95 ? 3.913 -0.348 14.397 1.00 93.62 95 HIS A CA 1
ATOM 737 C C . HIS A 1 95 ? 3.465 -1.305 13.279 1.00 93.62 95 HIS A C 1
ATOM 739 O O . HIS A 1 95 ? 2.486 -2.024 13.478 1.00 93.62 95 HIS A O 1
ATOM 745 N N . PRO A 1 96 ? 4.213 -1.433 12.163 1.00 93.19 96 PRO A N 1
ATOM 746 C CA . PRO A 1 96 ? 3.881 -2.381 11.092 1.00 93.19 96 PRO A CA 1
ATOM 747 C C . PRO A 1 96 ? 3.851 -3.853 11.530 1.00 93.19 96 PRO A C 1
ATOM 749 O O . PRO A 1 96 ? 3.270 -4.685 10.847 1.00 93.19 96 PRO A O 1
ATOM 752 N N . SER A 1 97 ? 4.473 -4.189 12.664 1.00 93.38 97 SER A N 1
ATOM 753 C CA . SER A 1 97 ? 4.466 -5.551 13.217 1.00 93.38 97 SER A CA 1
ATOM 754 C C . SER A 1 97 ? 3.247 -5.863 14.087 1.00 93.38 97 SER A C 1
ATOM 756 O O . SER A 1 97 ? 3.134 -6.989 14.561 1.00 93.38 97 SER A O 1
ATOM 758 N N . ASN A 1 98 ? 2.381 -4.885 14.369 1.00 95.69 98 ASN A N 1
ATOM 759 C CA . ASN A 1 98 ? 1.193 -5.083 15.196 1.00 95.69 98 ASN A CA 1
ATOM 760 C C . ASN A 1 98 ? 0.052 -5.675 14.352 1.00 95.69 98 ASN A C 1
ATOM 762 O O . ASN A 1 98 ? -0.920 -4.994 14.029 1.00 95.69 98 ASN A O 1
ATOM 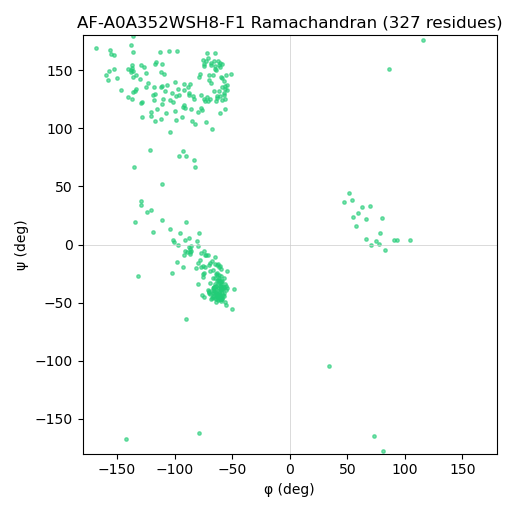766 N N . VAL A 1 99 ? 0.248 -6.911 13.894 1.00 96.06 99 VAL A N 1
ATOM 767 C CA . VAL A 1 99 ? -0.560 -7.543 12.846 1.00 96.06 99 VAL A CA 1
ATOM 768 C C . VAL A 1 99 ? -1.619 -8.484 13.406 1.00 96.06 99 VAL A C 1
ATOM 770 O O . VAL A 1 99 ? -1.356 -9.276 14.307 1.00 96.06 99 VAL A O 1
ATOM 773 N N . TYR A 1 100 ? -2.799 -8.445 12.797 1.00 98.25 100 TYR A N 1
ATOM 774 C CA . TYR A 1 100 ? -3.907 -9.361 13.049 1.00 98.25 100 TYR A CA 1
ATOM 775 C C . TYR A 1 100 ? -4.504 -9.790 11.711 1.00 98.25 100 TYR A C 1
ATOM 777 O O . TYR A 1 100 ? -4.515 -8.999 10.764 1.00 98.25 100 TYR A O 1
ATOM 785 N N . SER A 1 101 ? -5.049 -11.007 11.622 1.00 98.50 101 SER A N 1
ATOM 786 C CA . SER A 1 101 ? -6.000 -11.276 10.542 1.00 98.50 101 SER A CA 1
ATOM 787 C C . SER A 1 101 ? -7.256 -10.444 10.779 1.00 98.50 101 SER A C 1
ATOM 789 O O . SER A 1 101 ? -7.650 -10.202 11.926 1.00 98.50 101 SER A O 1
ATOM 791 N N . ILE A 1 102 ? -7.896 -9.991 9.704 1.00 98.56 102 ILE A N 1
ATOM 792 C CA . ILE A 1 102 ? -9.130 -9.204 9.808 1.00 98.56 102 ILE A CA 1
ATOM 793 C C . ILE A 1 102 ? -10.206 -10.017 10.539 1.00 98.56 102 ILE A C 1
ATOM 795 O O . ILE A 1 102 ? -10.899 -9.481 11.404 1.00 98.56 102 ILE A O 1
ATOM 799 N N . ALA A 1 103 ? -10.275 -11.327 10.285 1.00 98.19 103 ALA A N 1
ATOM 800 C CA . ALA A 1 103 ? -11.153 -12.244 11.004 1.00 98.19 103 ALA A CA 1
ATOM 801 C C . ALA A 1 103 ? -10.884 -12.260 12.523 1.00 98.19 103 ALA A C 1
ATOM 803 O O . ALA A 1 103 ? -11.821 -12.132 13.315 1.00 98.19 103 ALA A O 1
ATOM 804 N N . ALA A 1 104 ? -9.617 -12.359 12.948 1.00 97.94 104 ALA A N 1
ATOM 805 C CA . ALA A 1 104 ? -9.254 -12.350 14.367 1.00 97.94 104 ALA A CA 1
ATOM 806 C C . ALA A 1 104 ? -9.564 -11.004 15.040 1.00 97.94 104 ALA A C 1
ATOM 808 O O . ALA A 1 104 ? -10.077 -10.989 16.164 1.00 97.94 104 ALA A O 1
ATOM 809 N N . LEU A 1 105 ? -9.308 -9.888 14.342 1.00 98.31 105 LEU A N 1
ATOM 810 C CA . LEU A 1 105 ? -9.670 -8.554 14.817 1.00 98.31 105 LEU A CA 1
ATOM 811 C C . LEU A 1 105 ? -11.181 -8.444 15.027 1.00 98.31 105 LEU A C 1
ATOM 813 O O . LEU A 1 105 ? -11.616 -8.038 16.099 1.00 98.31 105 LEU A O 1
ATOM 817 N N . LYS A 1 106 ? -11.988 -8.866 14.051 1.00 98.06 106 LYS A N 1
ATOM 818 C CA . LYS A 1 106 ? -13.453 -8.811 14.152 1.00 98.06 106 LYS A CA 1
ATOM 819 C C . LYS A 1 106 ? -13.978 -9.658 15.314 1.00 98.06 106 LYS A C 1
ATOM 821 O O . LYS A 1 106 ? -14.828 -9.181 16.065 1.00 98.06 106 LYS A O 1
ATOM 826 N N . ALA A 1 107 ? -13.424 -10.854 15.519 1.00 97.75 107 ALA A N 1
ATOM 827 C CA . ALA A 1 107 ? -13.826 -11.755 16.600 1.00 97.75 107 ALA A CA 1
ATOM 828 C C . ALA A 1 107 ? -13.579 -11.186 18.012 1.00 97.75 107 ALA A C 1
ATOM 830 O O . ALA A 1 107 ? -14.350 -11.481 18.921 1.00 97.75 107 ALA A O 1
ATOM 831 N N . ASN A 1 108 ? -12.546 -10.352 18.198 1.00 97.44 108 ASN A N 1
ATOM 832 C CA . ASN A 1 108 ? -12.151 -9.809 19.508 1.00 97.44 108 ASN A CA 1
ATOM 833 C C . ASN A 1 108 ? -11.979 -8.280 19.480 1.00 97.44 108 ASN A C 1
ATOM 835 O O . ASN A 1 108 ? -11.086 -7.725 20.121 1.00 97.44 108 ASN A O 1
ATOM 839 N N . THR A 1 109 ? -12.842 -7.597 18.721 1.00 97.75 109 THR A N 1
ATOM 840 C CA . THR A 1 109 ? -12.688 -6.178 18.351 1.00 97.75 109 THR A CA 1
ATOM 841 C C . THR A 1 109 ? -12.398 -5.278 19.552 1.00 97.75 109 THR A C 1
ATOM 843 O O . THR A 1 109 ? -11.406 -4.557 19.565 1.00 97.75 109 THR A O 1
ATOM 846 N N . ALA A 1 110 ? -13.255 -5.302 20.576 1.00 97.62 110 ALA A N 1
ATOM 847 C CA . ALA A 1 110 ? -13.142 -4.367 21.692 1.00 97.62 110 ALA A CA 1
ATOM 848 C C . ALA A 1 110 ? -11.863 -4.578 22.513 1.00 97.62 110 ALA A C 1
ATOM 850 O O . ALA A 1 110 ? -11.261 -3.607 22.960 1.00 97.62 110 ALA A O 1
ATOM 851 N N . ASP A 1 111 ? -11.439 -5.826 22.699 1.00 97.94 111 ASP A N 1
ATOM 852 C CA . ASP A 1 111 ? -10.277 -6.143 23.527 1.00 97.94 111 ASP A CA 1
ATOM 853 C C . ASP A 1 111 ? -8.974 -5.810 22.802 1.00 97.94 111 ASP A C 1
ATOM 855 O O . ASP A 1 111 ? -8.117 -5.141 23.379 1.00 97.94 111 ASP A O 1
ATOM 859 N N . ILE A 1 112 ? -8.878 -6.154 21.513 1.00 98.25 112 ILE A N 1
ATOM 860 C CA . ILE A 1 112 ? -7.718 -5.801 20.687 1.00 98.25 112 ILE A CA 1
ATOM 861 C C . ILE A 1 112 ? -7.573 -4.279 20.590 1.00 98.25 112 ILE A C 1
ATOM 863 O O . ILE A 1 112 ? -6.486 -3.751 20.803 1.00 98.25 112 ILE A O 1
ATOM 867 N N . LEU A 1 113 ? -8.657 -3.541 20.320 1.00 98.12 113 LEU A N 1
ATOM 868 C CA . LEU A 1 113 ? -8.572 -2.082 20.194 1.00 98.12 113 LEU A CA 1
ATOM 869 C C . LEU A 1 113 ? -8.193 -1.398 21.516 1.00 98.12 113 LEU A C 1
ATOM 871 O O . LEU A 1 113 ? -7.404 -0.455 21.490 1.00 98.12 113 LEU A O 1
ATOM 875 N N . ARG A 1 114 ? -8.675 -1.889 22.668 1.00 97.38 114 ARG A N 1
ATOM 876 C CA . ARG A 1 114 ? -8.248 -1.386 23.990 1.00 97.38 114 ARG A CA 1
ATOM 877 C C . ARG A 1 114 ? -6.770 -1.641 24.254 1.00 97.38 114 ARG A C 1
ATOM 879 O O . ARG A 1 114 ? -6.090 -0.781 24.810 1.00 97.38 114 ARG A O 1
ATOM 886 N N . GLU A 1 115 ? -6.273 -2.820 23.891 1.00 97.00 115 GLU A N 1
ATOM 887 C CA . GLU A 1 115 ? -4.853 -3.143 24.024 1.00 97.00 115 GLU A CA 1
ATOM 888 C C . GLU A 1 115 ? -4.005 -2.218 23.146 1.00 97.00 115 GLU A C 1
ATOM 890 O O . GLU A 1 115 ? -3.045 -1.619 23.629 1.00 97.00 115 GLU A O 1
ATOM 895 N N . VAL A 1 116 ? -4.422 -2.001 21.897 1.00 96.81 116 VAL A N 1
ATOM 896 C CA . VAL A 1 116 ? -3.772 -1.064 20.975 1.00 96.81 116 VAL A CA 1
ATOM 897 C C . VAL A 1 116 ? -3.753 0.359 21.530 1.00 96.81 116 VAL A C 1
ATOM 899 O O . VAL A 1 116 ? -2.707 1.001 21.504 1.00 96.81 116 VAL A O 1
ATOM 902 N N . GLU A 1 117 ? -4.868 0.861 22.064 1.00 95.38 117 GLU A N 1
ATOM 903 C CA . GLU A 1 117 ? -4.932 2.187 22.694 1.00 95.38 117 GLU A CA 1
ATOM 904 C C . GLU A 1 117 ? -3.983 2.299 23.892 1.00 95.38 117 GLU A C 1
ATOM 906 O O . GLU A 1 117 ? -3.267 3.294 24.030 1.00 95.38 117 GLU A O 1
ATOM 911 N N . LYS A 1 118 ? -3.936 1.264 24.736 1.00 94.62 118 LYS A N 1
ATOM 912 C CA . LYS A 1 118 ? -3.052 1.207 25.904 1.00 94.62 118 LYS A CA 1
ATOM 913 C C . LYS A 1 118 ? -1.579 1.226 25.504 1.00 94.62 118 LYS A C 1
ATOM 915 O O . LYS A 1 118 ? -0.791 1.932 26.132 1.00 94.62 118 LYS A O 1
ATOM 920 N N . GLU A 1 119 ? -1.194 0.458 24.489 1.00 93.38 119 GLU A N 1
ATOM 921 C CA . GLU A 1 119 ? 0.183 0.444 23.991 1.00 93.38 119 GLU A CA 1
ATOM 922 C C . GLU A 1 119 ? 0.533 1.751 23.273 1.00 93.38 119 GLU A C 1
ATOM 924 O O . GLU A 1 119 ? 1.598 2.318 23.518 1.00 93.38 119 GLU A O 1
ATOM 929 N N . ALA A 1 120 ? -0.385 2.292 22.468 1.00 91.75 120 ALA A N 1
ATOM 930 C CA . ALA A 1 120 ? -0.214 3.578 21.806 1.00 91.75 120 ALA A CA 1
ATOM 931 C C . ALA A 1 120 ? 0.023 4.709 22.815 1.00 91.75 120 ALA A C 1
ATOM 933 O O . ALA A 1 120 ? 0.947 5.499 22.623 1.00 91.75 120 ALA A O 1
ATOM 934 N N . ALA A 1 121 ? -0.727 4.749 23.921 1.00 90.88 121 ALA A N 1
ATOM 935 C CA . ALA A 1 121 ? -0.577 5.759 24.969 1.00 90.88 121 ALA A CA 1
ATOM 936 C C . ALA A 1 121 ? 0.840 5.813 25.571 1.00 90.88 121 ALA A C 1
ATOM 938 O O . ALA A 1 121 ? 1.290 6.885 25.962 1.00 90.88 121 ALA A O 1
ATOM 939 N N . LYS A 1 122 ? 1.585 4.697 25.589 1.00 89.88 122 LYS A N 1
ATOM 940 C CA . LYS A 1 122 ? 2.988 4.671 26.053 1.00 89.88 122 LYS A CA 1
ATOM 941 C C . LYS A 1 122 ? 3.947 5.407 25.115 1.00 89.88 122 LYS A C 1
ATOM 943 O O . LYS A 1 122 ? 5.040 5.774 25.529 1.00 89.88 122 LYS A O 1
ATOM 948 N N . SER A 1 123 ? 3.558 5.561 23.852 1.00 83.69 123 SER A N 1
ATOM 949 C CA . SER A 1 123 ? 4.339 6.221 22.799 1.00 83.69 123 SER A CA 1
ATOM 950 C C . SER A 1 123 ? 3.892 7.657 22.510 1.00 83.69 123 SER A C 1
ATOM 952 O O . SER A 1 123 ? 4.443 8.294 21.615 1.00 83.69 123 SER A O 1
ATOM 954 N N . LEU A 1 124 ? 2.897 8.165 23.245 1.00 83.44 124 LEU A N 1
ATOM 955 C CA . LEU A 1 124 ? 2.415 9.536 23.124 1.00 83.44 124 LEU A CA 1
ATOM 956 C C . LEU A 1 124 ? 3.022 10.407 24.222 1.00 83.44 124 LEU A C 1
ATOM 958 O O . LEU A 1 124 ? 2.873 10.125 25.407 1.00 83.44 124 LEU A O 1
ATOM 962 N N . ASP A 1 125 ? 3.623 11.525 23.824 1.00 79.19 125 ASP A N 1
ATOM 963 C CA . ASP A 1 125 ? 4.210 12.492 24.762 1.00 79.19 125 ASP A CA 1
ATOM 964 C C . ASP A 1 125 ? 3.152 13.315 25.528 1.00 79.19 125 ASP A C 1
ATOM 966 O O . ASP A 1 125 ? 3.479 14.052 26.456 1.00 79.19 125 ASP A O 1
ATOM 970 N N . ASN A 1 126 ? 1.874 13.215 25.143 1.00 82.88 126 ASN A N 1
ATOM 971 C CA . ASN A 1 126 ? 0.767 13.951 25.751 1.00 82.88 126 ASN A CA 1
ATOM 972 C C . ASN A 1 126 ? -0.283 12.977 26.326 1.00 82.88 126 ASN A C 1
ATOM 974 O O . ASN A 1 126 ? -1.010 12.354 25.547 1.00 82.88 126 ASN A O 1
ATOM 978 N N . PRO A 1 127 ? -0.429 12.887 27.664 1.00 80.12 127 PRO A N 1
ATOM 979 C CA . PRO A 1 127 ? -1.336 11.940 28.319 1.00 80.12 127 PRO A CA 1
ATOM 980 C C . PRO A 1 127 ? -2.824 12.277 28.138 1.00 80.12 127 PRO A C 1
ATOM 982 O O . PRO A 1 127 ? -3.682 11.482 28.512 1.00 80.12 127 PRO A O 1
ATOM 985 N N . HIS A 1 128 ? -3.149 13.452 27.592 1.00 84.69 128 HIS A N 1
ATOM 986 C CA . HIS A 1 128 ? -4.524 13.857 27.295 1.00 84.69 128 HIS A CA 1
ATOM 987 C C . HIS A 1 128 ? -4.983 13.446 25.893 1.00 84.69 128 HIS A C 1
ATOM 989 O O . HIS A 1 128 ? -6.152 13.633 25.557 1.00 84.69 128 HIS A O 1
ATOM 995 N N . LEU A 1 129 ? -4.082 12.912 25.064 1.00 89.56 129 LEU A N 1
ATOM 996 C CA . LEU A 1 129 ? -4.439 12.391 23.752 1.00 89.56 129 LEU A CA 1
ATOM 997 C C . LEU A 1 129 ? -4.886 10.937 23.861 1.00 89.56 129 LEU A C 1
ATOM 999 O O . LEU A 1 129 ? -4.269 10.126 24.545 1.00 89.56 129 LEU A O 1
ATOM 1003 N N . SER A 1 130 ? -5.944 10.613 23.128 1.00 89.69 130 SER A N 1
ATOM 1004 C CA . SER A 1 130 ? -6.445 9.254 22.959 1.00 89.69 130 SER A CA 1
ATOM 1005 C C . SER A 1 130 ? -6.727 9.005 21.484 1.00 89.69 130 SER A C 1
ATOM 1007 O O . SER A 1 130 ? -7.132 9.921 20.766 1.00 89.69 130 SER A O 1
ATOM 1009 N N . LEU A 1 131 ? -6.516 7.768 21.031 1.00 92.81 131 LEU A N 1
ATOM 1010 C CA . LEU A 1 131 ? -6.843 7.376 19.660 1.00 92.81 131 LEU A CA 1
ATOM 1011 C C . LEU A 1 131 ? -8.347 7.196 19.440 1.00 92.81 131 LEU A C 1
ATOM 1013 O O . LEU A 1 131 ? -8.789 7.319 18.299 1.00 92.81 131 LEU A O 1
ATOM 1017 N N . GLY A 1 132 ? -9.113 6.896 20.498 1.00 94.31 132 GLY A N 1
ATOM 1018 C CA . GLY A 1 132 ? -10.558 6.659 20.408 1.00 94.31 132 GLY A CA 1
ATOM 1019 C C . GLY A 1 132 ? -10.923 5.585 19.376 1.00 94.31 132 GLY A C 1
ATOM 1020 O O . GLY A 1 132 ? -11.891 5.731 18.633 1.00 94.31 132 GLY A O 1
ATOM 1021 N N . LEU A 1 133 ? -10.120 4.524 19.265 1.00 96.94 133 LEU A N 1
ATOM 1022 C CA . LEU A 1 133 ? -10.391 3.381 18.395 1.00 96.94 133 LEU A CA 1
ATOM 1023 C C . LEU A 1 133 ? -11.653 2.642 18.845 1.00 96.94 133 LEU A C 1
ATOM 1025 O O . LEU A 1 133 ? -12.463 2.245 18.009 1.00 96.94 133 LEU A O 1
ATOM 1029 N N . THR A 1 134 ? -11.844 2.479 20.155 1.00 97.06 134 THR A N 1
ATOM 1030 C CA . THR A 1 134 ? -13.023 1.794 20.706 1.00 97.06 134 THR A CA 1
ATOM 1031 C C . THR A 1 134 ? -14.324 2.565 20.468 1.00 97.06 134 THR A C 1
ATOM 1033 O O . THR A 1 134 ? -15.365 1.943 20.254 1.00 97.06 134 THR A O 1
ATOM 1036 N N . ASP A 1 135 ? -14.259 3.896 20.369 1.00 96.69 135 ASP A N 1
ATOM 1037 C CA . ASP A 1 135 ? -15.402 4.760 20.028 1.00 96.69 135 ASP A CA 1
ATOM 1038 C C . ASP A 1 135 ? -15.927 4.519 18.601 1.00 96.69 135 ASP A C 1
ATOM 1040 O O . ASP A 1 135 ? -17.048 4.899 18.254 1.00 96.69 135 ASP A O 1
ATOM 1044 N N . LYS A 1 136 ? -15.130 3.864 17.750 1.00 96.88 136 LYS A N 1
ATOM 1045 C CA . LYS A 1 136 ? -15.508 3.524 16.371 1.00 96.88 136 LYS A CA 1
ATOM 1046 C C . LYS A 1 136 ? -16.281 2.215 16.268 1.00 96.88 136 LYS A C 1
ATOM 1048 O O . LYS A 1 136 ? -16.692 1.833 15.170 1.00 96.88 136 LYS A O 1
ATOM 1053 N N . ILE A 1 137 ? -16.503 1.529 17.388 1.00 97.94 137 ILE A N 1
ATOM 1054 C CA . ILE A 1 137 ? -17.363 0.352 17.449 1.00 97.94 137 ILE A CA 1
ATOM 1055 C C . ILE A 1 137 ? -18.820 0.817 17.503 1.00 97.94 137 ILE A C 1
ATOM 1057 O O . ILE A 1 137 ? -19.277 1.392 18.488 1.00 97.94 137 ILE A O 1
ATOM 1061 N N . LYS A 1 138 ? -19.583 0.523 16.452 1.00 96.31 138 LYS A N 1
ATOM 1062 C CA . LYS A 1 138 ? -21.018 0.815 16.365 1.00 96.31 138 LYS A CA 1
ATOM 1063 C C . LYS A 1 138 ? -21.775 -0.499 16.299 1.00 96.31 138 LYS A C 1
ATOM 1065 O O . LYS A 1 138 ? -21.591 -1.265 15.358 1.00 96.31 138 LYS A O 1
ATOM 1070 N N . ASN A 1 139 ? -22.611 -0.774 17.300 1.00 93.56 139 ASN A N 1
ATOM 1071 C CA . ASN A 1 139 ? -23.388 -2.018 17.395 1.00 93.56 139 ASN A CA 1
ATOM 1072 C C . ASN A 1 139 ? -22.516 -3.282 17.226 1.00 93.56 139 ASN A C 1
ATOM 1074 O O . ASN A 1 139 ? -22.851 -4.183 16.464 1.00 93.56 139 ASN A O 1
ATOM 1078 N N . GLY A 1 140 ? -21.352 -3.311 17.884 1.00 92.81 140 GLY A N 1
ATOM 1079 C CA . GLY A 1 140 ? -20.401 -4.430 17.813 1.00 92.81 140 GLY A CA 1
ATOM 1080 C C . GLY A 1 140 ? -19.554 -4.493 16.537 1.00 92.81 140 GLY A C 1
ATOM 1081 O O . GLY A 1 140 ? -18.724 -5.382 16.410 1.00 92.81 140 GLY A O 1
ATOM 1082 N N . THR A 1 141 ? -19.724 -3.550 15.610 1.00 96.25 141 THR A N 1
ATOM 1083 C CA . THR A 1 141 ? -19.001 -3.507 14.334 1.00 96.25 141 THR A CA 1
ATOM 1084 C C . THR A 1 141 ? -17.976 -2.379 14.331 1.00 96.25 141 THR A C 1
ATOM 1086 O O . THR A 1 141 ? -18.309 -1.250 14.685 1.00 96.25 141 THR A O 1
ATOM 1089 N N . PHE A 1 142 ? -16.741 -2.657 13.914 1.00 98.25 142 PHE A N 1
ATOM 1090 C CA . PHE A 1 142 ? -15.683 -1.649 13.822 1.00 98.25 142 PHE A CA 1
ATOM 1091 C C . PHE A 1 142 ? -15.747 -0.877 12.502 1.00 98.25 142 PHE A C 1
ATOM 1093 O O . PHE A 1 142 ? -15.773 -1.480 11.425 1.00 98.25 142 PHE A O 1
ATOM 1100 N N . TYR A 1 143 ? -15.753 0.453 12.593 1.00 98.25 143 TYR A N 1
ATOM 1101 C CA . TYR A 1 143 ? -15.768 1.348 11.439 1.00 98.25 143 TYR A CA 1
ATOM 1102 C C . TYR A 1 143 ? -14.462 2.131 11.298 1.00 98.25 143 TYR A C 1
ATOM 1104 O O . TYR A 1 143 ? -13.822 2.509 12.279 1.00 98.25 143 TYR A O 1
ATOM 1112 N N . VAL A 1 144 ? -14.106 2.419 10.053 1.00 98.12 144 VAL A N 1
ATOM 1113 C CA . VAL A 1 144 ? -12.977 3.259 9.659 1.00 98.12 144 VAL A CA 1
ATOM 1114 C C . VAL A 1 144 ? -13.495 4.563 9.048 1.00 98.12 144 VAL A C 1
ATOM 1116 O O . VAL A 1 144 ? -14.604 4.608 8.516 1.00 98.12 144 VAL A O 1
ATOM 1119 N N . ASP A 1 145 ? -12.692 5.626 9.090 1.00 98.31 145 ASP A N 1
ATOM 1120 C CA . ASP A 1 145 ? -13.097 6.944 8.577 1.00 98.31 145 ASP A CA 1
ATOM 1121 C C . ASP A 1 145 ? -12.490 7.259 7.206 1.00 98.31 145 ASP A C 1
ATOM 1123 O O . ASP A 1 145 ? -13.023 8.072 6.453 1.00 98.31 145 ASP A O 1
ATOM 1127 N N . GLN A 1 146 ? -11.357 6.640 6.874 1.00 98.50 146 GLN A N 1
ATOM 1128 C CA . GLN A 1 146 ? -10.622 6.941 5.650 1.00 98.50 146 GLN A CA 1
ATOM 1129 C C . GLN A 1 146 ? -9.948 5.685 5.092 1.00 98.50 146 GLN A C 1
ATOM 1131 O O . GLN A 1 146 ? -9.263 4.976 5.823 1.00 98.50 146 GLN A O 1
ATOM 1136 N N . GLY A 1 147 ? -10.095 5.442 3.794 1.00 98.50 147 GLY A N 1
ATOM 1137 C CA . GLY A 1 147 ? -9.313 4.481 3.026 1.00 98.50 147 GLY A CA 1
ATOM 1138 C C . GLY A 1 147 ? -8.317 5.192 2.114 1.00 98.50 147 GLY A C 1
ATOM 1139 O O . GLY A 1 147 ? -8.650 6.190 1.472 1.00 98.50 147 GLY A O 1
ATOM 1140 N N . VAL A 1 148 ? -7.086 4.688 2.034 1.00 98.50 148 VAL A N 1
ATOM 1141 C CA . VAL A 1 148 ? -6.074 5.208 1.107 1.00 98.50 148 VAL A CA 1
ATOM 1142 C C . VAL A 1 148 ? -5.314 4.065 0.444 1.00 98.50 148 VAL A C 1
ATOM 1144 O O . VAL A 1 148 ? -4.685 3.255 1.119 1.00 98.50 148 VAL A O 1
ATOM 1147 N N . ILE A 1 149 ? -5.288 4.036 -0.884 1.00 98.25 149 ILE A N 1
ATOM 1148 C CA . ILE A 1 149 ? -4.447 3.113 -1.657 1.00 98.25 149 ILE A CA 1
ATOM 1149 C C . ILE A 1 149 ? -3.387 3.958 -2.360 1.00 98.25 149 ILE A C 1
ATOM 1151 O O . ILE A 1 149 ? -3.727 4.749 -3.240 1.00 98.25 149 ILE A O 1
ATOM 1155 N N . ALA A 1 150 ? -2.125 3.891 -1.917 1.00 95.06 150 ALA A N 1
ATOM 1156 C CA . ALA A 1 150 ? -1.143 4.896 -2.320 1.00 95.06 150 ALA A CA 1
ATOM 1157 C C . ALA A 1 150 ? 0.319 4.447 -2.348 1.00 95.06 150 ALA A C 1
ATOM 1159 O O . ALA A 1 150 ? 0.743 3.487 -1.706 1.00 95.06 150 ALA A O 1
ATOM 1160 N N . GLY A 1 151 ? 1.109 5.260 -3.050 1.00 83.69 151 GLY A N 1
ATOM 1161 C CA . GLY A 1 151 ? 2.562 5.213 -3.029 1.00 83.69 151 GLY A CA 1
ATOM 1162 C C . GLY A 1 151 ? 3.140 4.024 -3.783 1.00 83.69 151 GLY A C 1
ATOM 1163 O O . GLY A 1 151 ? 2.466 3.358 -4.563 1.00 83.69 151 GLY A O 1
ATOM 1164 N N . CYS A 1 152 ? 4.420 3.766 -3.536 1.00 89.19 152 CYS A N 1
ATOM 1165 C CA . CYS A 1 152 ? 5.160 2.673 -4.160 1.00 89.19 152 CYS A CA 1
ATOM 1166 C C . CYS A 1 152 ? 4.695 1.271 -3.732 1.00 89.19 152 CYS A C 1
ATOM 1168 O O . CYS A 1 152 ? 5.065 0.312 -4.395 1.00 89.19 152 CYS A O 1
ATOM 1170 N N . ALA A 1 153 ? 3.906 1.155 -2.657 1.00 90.88 153 ALA A N 1
ATOM 1171 C CA . ALA A 1 153 ? 3.347 -0.115 -2.201 1.00 90.88 153 ALA A CA 1
ATOM 1172 C C . ALA A 1 153 ? 1.975 -0.387 -2.839 1.00 90.88 153 ALA A C 1
ATOM 1174 O O . ALA A 1 153 ? 1.832 -1.321 -3.618 1.00 90.88 153 ALA A O 1
ATOM 1175 N N . GLY A 1 154 ? 0.972 0.448 -2.544 1.00 93.94 154 GLY A N 1
ATOM 1176 C CA . GLY A 1 154 ? -0.403 0.202 -2.984 1.00 93.94 154 GLY A CA 1
ATOM 1177 C C . GLY A 1 154 ? -0.795 0.859 -4.306 1.00 93.94 154 GLY A C 1
ATOM 1178 O O . GLY A 1 154 ? -1.774 0.451 -4.913 1.00 93.94 154 GLY A O 1
ATOM 1179 N N . GLY A 1 155 ? -0.072 1.882 -4.767 1.00 96.38 155 GLY A N 1
ATOM 1180 C CA . GLY A 1 155 ? -0.445 2.676 -5.946 1.00 96.38 155 GLY A CA 1
ATOM 1181 C C . GLY A 1 155 ? -0.123 2.031 -7.297 1.00 96.38 155 GLY A C 1
ATOM 1182 O O . GLY A 1 155 ? -0.159 2.715 -8.320 1.00 96.38 155 GLY A O 1
ATOM 1183 N N . THR A 1 156 ? 0.274 0.762 -7.314 1.00 95.81 156 THR A N 1
ATOM 1184 C CA . THR A 1 156 ? 0.659 0.043 -8.533 1.00 95.81 156 THR A CA 1
ATOM 1185 C C . THR A 1 156 ? -0.565 -0.267 -9.407 1.00 95.81 156 THR A C 1
ATOM 1187 O O . THR A 1 156 ? -1.706 -0.117 -8.958 1.00 95.81 156 THR A O 1
ATOM 1190 N N . TYR A 1 157 ? -0.356 -0.629 -10.675 1.00 96.94 157 TYR A N 1
ATOM 1191 C CA . TYR A 1 157 ? -1.465 -0.773 -11.617 1.00 96.94 157 TYR A CA 1
ATOM 1192 C C . TYR A 1 157 ? -2.432 -1.892 -11.207 1.00 96.94 157 TYR A C 1
ATOM 1194 O O . TYR A 1 157 ? -3.632 -1.640 -11.131 1.00 96.94 157 TYR A O 1
ATOM 1202 N N . ASP A 1 158 ? -1.924 -3.071 -10.852 1.00 95.88 158 ASP A N 1
ATOM 1203 C CA . ASP A 1 158 ? -2.717 -4.244 -10.477 1.00 95.88 158 ASP A CA 1
ATOM 1204 C C . ASP A 1 158 ? -3.562 -3.960 -9.228 1.00 95.88 158 ASP A C 1
ATOM 1206 O O . ASP A 1 158 ? -4.747 -4.287 -9.180 1.00 95.88 158 ASP A O 1
ATOM 1210 N N . ASN A 1 159 ? -2.978 -3.292 -8.226 1.00 97.25 159 ASN A N 1
ATOM 1211 C CA . ASN A 1 159 ? -3.676 -2.909 -6.995 1.00 97.25 159 ASN A CA 1
ATOM 1212 C C . ASN A 1 159 ? -4.824 -1.922 -7.254 1.00 97.25 159 ASN A C 1
ATOM 1214 O O . ASN A 1 159 ? -5.878 -2.001 -6.621 1.00 97.25 159 ASN A O 1
ATOM 1218 N N . LEU A 1 160 ? -4.631 -0.976 -8.172 1.00 98.25 160 LEU A N 1
ATOM 1219 C CA . LEU A 1 160 ? -5.655 0.009 -8.509 1.00 98.25 160 LEU A CA 1
ATOM 1220 C C . LEU A 1 160 ? -6.713 -0.561 -9.458 1.00 98.25 160 LEU A C 1
ATOM 1222 O O . LEU A 1 160 ? -7.887 -0.220 -9.322 1.00 98.25 160 LEU A O 1
ATOM 1226 N N . ALA A 1 161 ? -6.327 -1.453 -10.369 1.00 97.94 161 ALA A N 1
ATOM 1227 C CA . ALA A 1 161 ? -7.244 -2.173 -11.243 1.00 97.94 161 ALA A CA 1
ATOM 1228 C C . ALA A 1 161 ? -8.138 -3.133 -10.446 1.00 97.94 161 ALA A C 1
ATOM 1230 O O . ALA A 1 161 ? -9.352 -3.118 -10.628 1.00 97.94 161 ALA A O 1
ATOM 1231 N N . ILE A 1 162 ? -7.586 -3.890 -9.490 1.00 97.75 162 ILE A N 1
ATOM 1232 C CA . ILE A 1 162 ? -8.408 -4.771 -8.652 1.00 97.75 162 ILE A CA 1
ATOM 1233 C C . ILE A 1 162 ? -9.349 -3.981 -7.738 1.00 97.75 162 ILE A C 1
ATOM 1235 O O . ILE A 1 162 ? -10.515 -4.341 -7.588 1.00 97.75 162 ILE A O 1
ATOM 1239 N N . ALA A 1 163 ? -8.889 -2.855 -7.181 1.00 98.44 163 ALA A N 1
ATOM 1240 C CA . ALA A 1 163 ? -9.762 -1.956 -6.433 1.00 98.44 163 ALA A CA 1
ATOM 1241 C C . ALA A 1 163 ? -10.896 -1.416 -7.321 1.00 98.44 163 ALA A C 1
ATOM 1243 O O . ALA A 1 163 ? -12.034 -1.314 -6.867 1.00 98.44 163 ALA A O 1
ATOM 1244 N N . ALA A 1 164 ? -10.611 -1.119 -8.593 1.00 98.38 164 ALA A N 1
ATOM 1245 C CA . ALA A 1 164 ? -11.611 -0.694 -9.568 1.00 98.38 164 ALA A CA 1
ATOM 1246 C C . ALA A 1 164 ? -12.633 -1.793 -9.894 1.00 98.38 164 ALA A C 1
ATOM 1248 O O . ALA A 1 164 ? -13.805 -1.468 -10.062 1.00 98.38 164 ALA A O 1
ATOM 1249 N N . ASN A 1 165 ? -12.219 -3.063 -9.946 1.00 98.31 165 ASN A N 1
ATOM 1250 C CA . ASN A 1 165 ? -13.126 -4.202 -10.119 1.00 98.31 165 ASN A CA 1
ATOM 1251 C C . ASN A 1 165 ? -14.047 -4.374 -8.905 1.00 98.31 165 ASN A C 1
ATOM 1253 O O . ASN A 1 165 ? -15.252 -4.531 -9.067 1.00 98.31 165 ASN A O 1
ATOM 1257 N N . ILE A 1 166 ? -13.499 -4.292 -7.688 1.00 98.56 166 ILE A N 1
ATOM 1258 C CA . ILE A 1 166 ? -14.277 -4.384 -6.440 1.00 98.56 166 ILE A CA 1
ATOM 1259 C C . ILE A 1 166 ? -15.298 -3.241 -6.334 1.00 98.56 166 ILE A C 1
ATOM 1261 O O . ILE A 1 166 ? -16.411 -3.433 -5.851 1.00 98.56 166 ILE A O 1
ATOM 1265 N N . LEU A 1 167 ? -14.921 -2.042 -6.783 1.00 98.31 167 LEU A N 1
ATOM 1266 C CA . LEU A 1 167 ? -15.771 -0.851 -6.743 1.00 98.31 167 LEU A CA 1
ATOM 1267 C C . LEU A 1 167 ? -16.699 -0.717 -7.960 1.00 98.31 167 LEU A C 1
ATOM 1269 O O . LEU A 1 167 ? -17.506 0.213 -8.002 1.00 98.31 167 LEU A O 1
ATOM 1273 N N . GLN A 1 168 ? -16.601 -1.611 -8.947 1.00 97.31 168 GLN A N 1
ATOM 1274 C CA . GLN A 1 168 ? -17.416 -1.546 -10.154 1.00 97.31 168 GLN A CA 1
ATOM 1275 C C . GLN A 1 168 ? -18.901 -1.702 -9.809 1.00 97.31 168 GLN A C 1
ATOM 1277 O O . GLN A 1 168 ? -19.302 -2.643 -9.128 1.00 97.31 168 GLN A O 1
ATOM 1282 N N . ASP A 1 169 ? -19.714 -0.759 -10.290 1.00 96.25 169 ASP A N 1
ATOM 1283 C CA . ASP A 1 169 ? -21.157 -0.688 -10.027 1.00 96.25 169 ASP A CA 1
ATOM 1284 C C . ASP A 1 169 ? -21.523 -0.615 -8.524 1.00 96.25 169 ASP A C 1
ATOM 1286 O O . ASP A 1 169 ? -22.681 -0.796 -8.146 1.00 96.25 169 ASP A O 1
ATOM 1290 N N . GLN A 1 170 ? -20.550 -0.294 -7.661 1.00 97.38 170 GLN A N 1
ATOM 1291 C CA . GLN A 1 170 ? -20.726 -0.045 -6.229 1.00 97.38 170 GLN A CA 1
ATOM 1292 C C . GLN A 1 170 ? -20.638 1.454 -5.911 1.00 97.38 170 GLN A C 1
ATOM 1294 O O . GLN A 1 170 ? -20.164 2.261 -6.709 1.00 97.38 170 GLN A O 1
ATOM 1299 N N . THR A 1 171 ? -21.056 1.841 -4.704 1.00 96.56 171 THR A N 1
ATOM 1300 C CA . THR A 1 171 ? -20.869 3.196 -4.167 1.00 96.56 171 THR A CA 1
ATOM 1301 C C . THR A 1 171 ? -20.271 3.136 -2.769 1.00 96.56 171 THR A C 1
ATOM 1303 O O . THR A 1 171 ? -20.649 2.283 -1.970 1.00 96.56 171 THR A O 1
ATOM 1306 N N . ILE A 1 172 ? -19.370 4.069 -2.450 1.00 96.88 172 ILE A N 1
ATOM 1307 C CA . ILE A 1 172 ? -18.859 4.241 -1.080 1.00 96.88 172 ILE A CA 1
ATOM 1308 C C . ILE A 1 172 ? -19.838 5.024 -0.181 1.00 96.88 172 ILE A C 1
ATOM 1310 O O . ILE A 1 172 ? -19.581 5.221 1.006 1.00 96.88 172 ILE A O 1
ATOM 1314 N N . GLY A 1 173 ? -20.973 5.465 -0.739 1.00 95.06 173 GLY A N 1
ATOM 1315 C CA . GLY A 1 173 ? -21.991 6.261 -0.060 1.00 95.06 173 GLY A CA 1
ATOM 1316 C C . GLY A 1 173 ? -21.657 7.755 0.020 1.00 95.06 173 GLY A C 1
ATOM 1317 O O . GLY A 1 173 ? -20.652 8.228 -0.500 1.00 95.06 173 GLY A O 1
ATOM 1318 N N . SER A 1 174 ? -22.534 8.515 0.681 1.00 94.38 174 SER A N 1
ATOM 1319 C CA . SER A 1 174 ? -22.397 9.966 0.904 1.00 94.38 174 SER A CA 1
ATOM 1320 C C . SER A 1 174 ? -22.124 10.317 2.373 1.00 94.38 174 SER A C 1
ATOM 1322 O O . SER A 1 174 ? -22.458 11.411 2.829 1.00 94.38 174 SER A O 1
ATOM 1324 N N . GLY A 1 175 ? -21.627 9.345 3.142 1.00 93.00 175 GLY A N 1
ATOM 1325 C CA . GLY A 1 175 ? -21.299 9.506 4.555 1.00 93.00 175 GLY A CA 1
ATOM 1326 C C . GLY A 1 175 ? -19.966 10.224 4.769 1.00 93.00 175 GLY A C 1
ATOM 1327 O O . GLY A 1 175 ? -19.424 10.865 3.875 1.00 93.00 175 GLY A O 1
ATOM 1328 N N . THR A 1 176 ? -19.419 10.099 5.977 1.00 92.81 176 THR A N 1
ATOM 1329 C CA . THR A 1 176 ? -18.123 10.699 6.335 1.00 92.81 176 THR A CA 1
ATOM 1330 C C . THR A 1 176 ? -16.920 9.896 5.848 1.00 92.81 176 THR A C 1
ATOM 1332 O O . THR A 1 176 ? -15.811 10.422 5.860 1.00 92.81 176 THR A O 1
ATOM 1335 N N . PHE A 1 177 ? -17.118 8.633 5.456 1.00 97.88 177 PHE A N 1
ATOM 1336 C CA . PHE A 1 177 ? -16.046 7.787 4.944 1.00 97.88 177 PHE A CA 1
ATOM 1337 C C . PHE A 1 177 ? -15.519 8.329 3.610 1.00 97.88 177 PHE A C 1
ATOM 1339 O O . PHE A 1 177 ? -16.298 8.621 2.704 1.00 97.88 177 PHE A O 1
ATOM 1346 N N . ALA A 1 178 ? -14.197 8.427 3.479 1.00 97.81 178 ALA A N 1
ATOM 1347 C CA . ALA A 1 178 ? -13.541 8.870 2.253 1.00 97.81 178 ALA A CA 1
ATOM 1348 C C . ALA A 1 178 ? -12.543 7.825 1.747 1.00 97.81 178 ALA A C 1
ATOM 1350 O O . ALA A 1 178 ? -11.766 7.283 2.529 1.00 97.81 178 ALA A O 1
ATOM 1351 N N . LEU A 1 179 ? -12.510 7.604 0.431 1.00 98.69 179 LEU A N 1
ATOM 1352 C CA . LEU A 1 179 ? -11.511 6.768 -0.236 1.00 98.69 179 LEU A CA 1
ATOM 1353 C C . LEU A 1 179 ? -10.684 7.604 -1.218 1.00 98.69 179 LEU A C 1
ATOM 1355 O O . LEU A 1 179 ? -11.238 8.202 -2.143 1.00 98.69 179 LEU A O 1
ATOM 1359 N N . SER A 1 180 ? -9.361 7.584 -1.055 1.00 98.19 180 SER A N 1
ATOM 1360 C CA . SER A 1 180 ? -8.411 8.198 -1.990 1.00 98.19 180 SER A CA 1
ATOM 1361 C C . SER A 1 180 ? -7.484 7.159 -2.612 1.00 98.19 180 SER A C 1
ATOM 1363 O O . SER A 1 180 ? -6.901 6.330 -1.912 1.00 98.19 180 SER A O 1
ATOM 1365 N N . LEU A 1 181 ? -7.280 7.247 -3.925 1.00 98.25 181 LEU A N 1
ATOM 1366 C CA . LEU A 1 181 ? -6.361 6.386 -4.667 1.00 98.25 181 LEU A CA 1
ATOM 1367 C C . LEU A 1 181 ? -5.268 7.224 -5.329 1.00 98.25 181 LEU A C 1
ATOM 1369 O O . LEU A 1 181 ? -5.564 8.189 -6.031 1.00 98.25 181 LEU A O 1
ATOM 1373 N N . TYR A 1 182 ? -4.009 6.853 -5.116 1.00 97.75 182 TYR A N 1
ATOM 1374 C CA . TYR A 1 182 ? -2.835 7.534 -5.659 1.00 97.75 182 TYR A CA 1
ATOM 1375 C C . TYR A 1 182 ? -2.068 6.587 -6.586 1.00 97.75 182 TYR A C 1
ATOM 1377 O O . TYR A 1 182 ? -1.366 5.702 -6.089 1.00 97.75 182 TYR A O 1
ATOM 1385 N N . PRO A 1 183 ? -2.139 6.783 -7.914 1.00 97.25 183 PRO A N 1
ATOM 1386 C CA . PRO A 1 183 ? -1.287 6.074 -8.862 1.00 97.25 183 PRO A CA 1
ATOM 1387 C C . PRO A 1 183 ? 0.196 6.273 -8.543 1.00 97.25 183 PRO A C 1
ATOM 1389 O O . PRO A 1 183 ? 0.638 7.388 -8.271 1.00 97.25 183 PRO A O 1
ATOM 1392 N N . ALA A 1 184 ? 0.986 5.205 -8.611 1.00 95.81 184 ALA A N 1
ATOM 1393 C CA . ALA A 1 184 ? 2.416 5.236 -8.304 1.00 95.81 184 ALA A CA 1
ATOM 1394 C C . ALA A 1 184 ? 3.215 6.067 -9.321 1.00 95.81 184 ALA A C 1
ATOM 1396 O O . ALA A 1 184 ? 4.316 6.532 -9.029 1.00 95.81 184 ALA A O 1
ATOM 1397 N N . SER A 1 185 ? 2.674 6.261 -10.527 1.00 95.69 185 SER A N 1
ATOM 1398 C CA . SER A 1 185 ? 3.334 6.989 -11.604 1.00 95.69 185 SER A CA 1
ATOM 1399 C C . SER A 1 185 ? 2.337 7.555 -12.623 1.00 95.69 185 SER A C 1
ATOM 1401 O O . SER A 1 185 ? 1.161 7.190 -12.639 1.00 95.69 185 SER A O 1
ATOM 1403 N N . GLN A 1 186 ? 2.811 8.455 -13.492 1.00 95.75 186 GLN A N 1
ATOM 1404 C CA . GLN A 1 186 ? 2.007 8.975 -14.605 1.00 95.75 186 GLN A CA 1
ATOM 1405 C C . GLN A 1 186 ? 1.620 7.876 -15.620 1.00 95.75 186 GLN A C 1
ATOM 1407 O O . GLN A 1 186 ? 0.442 7.824 -15.967 1.00 95.75 186 GLN A O 1
ATOM 1412 N N . PRO A 1 187 ? 2.520 6.956 -16.036 1.00 96.38 187 PRO A N 1
ATOM 1413 C CA . PRO A 1 187 ? 2.143 5.812 -16.875 1.00 96.38 187 PRO A CA 1
ATOM 1414 C C . PRO A 1 187 ? 1.054 4.924 -16.261 1.00 96.38 187 PRO A C 1
ATOM 1416 O O . PRO A 1 187 ? 0.109 4.561 -16.956 1.00 96.38 187 PRO A O 1
ATOM 1419 N N . VAL A 1 188 ? 1.120 4.639 -14.953 1.00 96.81 188 VAL A N 1
ATOM 1420 C CA . VAL A 1 188 ? 0.065 3.877 -14.256 1.00 96.81 188 VAL A CA 1
ATOM 1421 C C . VAL A 1 188 ? -1.264 4.628 -14.303 1.00 96.81 188 VAL A C 1
ATOM 1423 O O . VAL A 1 188 ? -2.286 4.039 -14.642 1.00 96.81 188 VAL A O 1
ATOM 1426 N N . TYR A 1 189 ? -1.257 5.939 -14.033 1.00 97.06 189 TYR A N 1
ATOM 1427 C CA . TYR A 1 189 ? -2.460 6.768 -14.159 1.00 97.06 189 TYR A CA 1
ATOM 1428 C C . TYR A 1 189 ? -3.045 6.652 -15.578 1.00 97.06 189 TYR A C 1
ATOM 1430 O O . TYR A 1 189 ? -4.222 6.334 -15.747 1.00 97.06 189 TYR A O 1
ATOM 1438 N N . MET A 1 190 ? -2.227 6.856 -16.612 1.00 97.19 190 MET A N 1
ATOM 1439 C CA . MET A 1 190 ? -2.666 6.776 -18.008 1.00 97.19 190 MET A CA 1
ATOM 1440 C C . MET A 1 190 ? -3.224 5.392 -18.373 1.00 97.19 190 MET A C 1
ATOM 1442 O O . MET A 1 190 ? -4.242 5.316 -19.059 1.00 97.19 190 MET A O 1
ATOM 1446 N N . ALA A 1 191 ? -2.629 4.309 -17.870 1.00 97.44 191 ALA A N 1
ATOM 1447 C CA . ALA A 1 191 ? -3.129 2.952 -18.083 1.00 97.44 191 ALA A CA 1
ATOM 1448 C C . ALA A 1 191 ? -4.489 2.704 -17.404 1.00 97.44 191 ALA A C 1
ATOM 1450 O O . ALA A 1 191 ? -5.365 2.060 -17.986 1.00 97.44 191 ALA A O 1
ATOM 1451 N N . LEU A 1 192 ? -4.723 3.255 -16.208 1.00 97.69 192 LEU A N 1
ATOM 1452 C CA . LEU A 1 192 ? -6.036 3.196 -15.547 1.00 97.69 192 LEU A CA 1
ATOM 1453 C C . LEU A 1 192 ? -7.110 3.947 -16.343 1.00 97.69 192 LEU A C 1
ATOM 1455 O O . LEU A 1 192 ? -8.259 3.511 -16.400 1.00 97.69 192 LEU A O 1
ATOM 1459 N N . MET A 1 193 ? -6.739 5.061 -16.979 1.00 96.69 193 MET A N 1
ATOM 1460 C CA . MET A 1 193 ? -7.638 5.799 -17.871 1.00 96.69 193 MET A CA 1
ATOM 1461 C C . MET A 1 193 ? -7.950 4.993 -19.136 1.00 96.69 193 MET A C 1
ATOM 1463 O O . MET A 1 193 ? -9.113 4.884 -19.514 1.00 96.69 193 MET A O 1
ATOM 1467 N N . ALA A 1 194 ? -6.931 4.402 -19.766 1.00 96.75 194 ALA A N 1
ATOM 1468 C CA . ALA A 1 194 ? -7.082 3.636 -21.003 1.00 96.75 194 ALA A CA 1
ATOM 1469 C C . ALA A 1 194 ? -7.904 2.348 -20.817 1.00 96.75 194 ALA A C 1
ATOM 1471 O O . ALA A 1 194 ? -8.705 2.004 -21.680 1.00 96.75 194 ALA A O 1
ATOM 1472 N N . SER A 1 195 ? -7.736 1.663 -19.683 1.00 96.62 195 SER A N 1
ATOM 1473 C CA . SER A 1 195 ? -8.482 0.439 -19.345 1.00 96.62 195 SER A CA 1
ATOM 1474 C C . SER A 1 195 ? -9.911 0.695 -18.853 1.00 96.62 195 SER A C 1
ATOM 1476 O O . SER A 1 195 ? -10.701 -0.237 -18.755 1.00 96.62 195 SER A O 1
ATOM 1478 N N . GLY A 1 196 ? -10.260 1.942 -18.520 1.00 96.00 196 GLY A N 1
ATOM 1479 C CA . GLY A 1 196 ? -11.548 2.288 -17.914 1.00 96.00 196 GLY A CA 1
ATOM 1480 C C . GLY A 1 196 ? -11.615 2.079 -16.396 1.00 96.00 196 GLY A C 1
ATOM 1481 O O . GLY A 1 196 ? -12.584 2.518 -15.780 1.00 96.00 196 GLY A O 1
ATOM 1482 N N . ALA A 1 197 ? -10.579 1.520 -15.761 1.00 97.50 197 ALA A N 1
ATOM 1483 C CA . ALA A 1 197 ? -10.512 1.349 -14.307 1.00 97.50 197 ALA A CA 1
ATOM 1484 C C . ALA A 1 197 ? -10.698 2.681 -13.553 1.00 97.50 197 ALA A C 1
ATOM 1486 O O . ALA A 1 197 ? -11.432 2.751 -12.569 1.00 97.50 197 ALA A O 1
ATOM 1487 N N . ALA A 1 198 ? -10.120 3.776 -14.063 1.00 97.81 198 ALA A N 1
ATOM 1488 C CA . ALA A 1 198 ? -10.294 5.106 -13.479 1.00 97.81 198 ALA A CA 1
ATOM 1489 C C . ALA A 1 198 ? -11.765 5.559 -13.450 1.00 97.81 198 ALA A C 1
ATOM 1491 O O . ALA A 1 198 ? -12.185 6.219 -12.501 1.00 97.81 198 ALA A O 1
ATOM 1492 N N . ARG A 1 199 ? -12.566 5.179 -14.456 1.00 97.69 199 ARG A N 1
ATOM 1493 C CA . ARG A 1 199 ? -14.005 5.473 -14.483 1.00 97.69 199 ARG A CA 1
ATOM 1494 C C . ARG A 1 199 ? -14.724 4.748 -13.351 1.00 97.69 199 ARG A C 1
ATOM 1496 O O . ARG A 1 199 ? -15.520 5.389 -12.678 1.00 97.69 199 ARG A O 1
ATOM 1503 N N . ASN A 1 200 ? -14.443 3.462 -13.137 1.00 97.56 200 ASN A N 1
ATOM 1504 C CA . ASN A 1 200 ? -15.082 2.676 -12.076 1.00 97.56 200 ASN A CA 1
ATOM 1505 C C . ASN A 1 200 ? -14.759 3.259 -10.693 1.00 97.56 200 ASN A C 1
ATOM 1507 O O . ASN A 1 200 ? -15.666 3.482 -9.896 1.00 97.56 200 ASN A O 1
ATOM 1511 N N . LEU A 1 201 ? -13.490 3.615 -10.456 1.00 98.31 201 LEU A N 1
ATOM 1512 C CA . LEU A 1 201 ? -13.052 4.268 -9.216 1.00 98.31 201 LEU A CA 1
ATOM 1513 C C . LEU A 1 201 ? -13.770 5.605 -8.971 1.00 98.31 201 LEU A C 1
ATOM 1515 O O . LEU A 1 201 ? -14.244 5.871 -7.872 1.00 98.31 201 LEU A O 1
ATOM 1519 N N . LEU A 1 202 ? -13.857 6.463 -9.990 1.00 98.31 202 LEU A N 1
ATOM 1520 C CA . LEU A 1 202 ? -14.510 7.768 -9.853 1.00 98.31 202 LEU A CA 1
ATOM 1521 C C . LEU A 1 202 ? -16.031 7.635 -9.700 1.00 98.31 202 LEU A C 1
ATOM 1523 O O . LEU A 1 202 ? -16.635 8.345 -8.898 1.00 98.31 202 LEU A O 1
ATOM 1527 N N . ALA A 1 203 ? -16.654 6.720 -10.448 1.00 98.25 203 ALA A N 1
ATOM 1528 C CA . ALA A 1 203 ? -18.095 6.482 -10.401 1.00 98.25 203 ALA A CA 1
ATOM 1529 C C . ALA A 1 203 ? -18.558 5.944 -9.039 1.00 98.25 203 ALA A C 1
ATOM 1531 O O . ALA A 1 203 ? -19.678 6.243 -8.628 1.00 98.25 203 ALA A O 1
ATOM 1532 N N . SER A 1 204 ? -17.695 5.227 -8.310 1.00 98.25 204 SER A N 1
ATOM 1533 C CA . SER A 1 204 ? -18.008 4.742 -6.964 1.00 98.25 204 SER A CA 1
ATOM 1534 C C . SER A 1 204 ? -18.009 5.840 -5.893 1.00 98.25 204 SER A C 1
ATOM 1536 O O . SER A 1 204 ? -18.418 5.585 -4.758 1.00 98.25 204 SER A O 1
ATOM 1538 N N . GLY A 1 205 ? -17.559 7.055 -6.232 1.00 98.00 205 GLY A N 1
ATOM 1539 C CA . GLY A 1 205 ? -17.389 8.181 -5.311 1.00 98.00 205 GLY A CA 1
ATOM 1540 C C . GLY A 1 205 ? -15.981 8.302 -4.720 1.00 98.00 205 GLY A C 1
ATOM 1541 O O . GLY A 1 205 ? -15.745 9.177 -3.887 1.00 98.00 205 GLY A O 1
ATOM 1542 N N . ALA A 1 206 ? -15.032 7.457 -5.137 1.00 98.25 206 ALA A N 1
ATOM 1543 C CA . ALA A 1 206 ? -13.649 7.567 -4.692 1.00 98.25 206 ALA A CA 1
ATOM 1544 C C . ALA A 1 206 ? -12.922 8.741 -5.370 1.00 98.25 206 ALA A C 1
ATOM 1546 O O . ALA A 1 206 ? -13.252 9.164 -6.479 1.00 98.25 206 ALA A O 1
ATOM 1547 N N . THR A 1 207 ? -11.880 9.256 -4.717 1.00 97.62 207 THR A N 1
ATOM 1548 C CA . THR A 1 207 ? -11.051 10.333 -5.268 1.00 97.62 207 THR A CA 1
ATOM 1549 C C . THR A 1 207 ? -9.765 9.778 -5.871 1.00 97.62 207 THR A C 1
ATOM 1551 O O . THR A 1 207 ? -8.890 9.294 -5.153 1.00 97.62 207 THR A O 1
ATOM 1554 N N . LEU A 1 208 ? -9.604 9.911 -7.190 1.00 97.38 208 LEU A N 1
ATOM 1555 C CA . LEU A 1 208 ? -8.348 9.598 -7.874 1.00 97.38 208 LEU A CA 1
ATOM 1556 C C . LEU A 1 208 ? -7.402 10.809 -7.833 1.00 97.38 208 LEU A C 1
ATOM 1558 O O . LEU A 1 208 ? -7.703 11.882 -8.359 1.00 97.38 208 LEU A O 1
ATOM 1562 N N . ARG A 1 209 ? -6.254 10.650 -7.176 1.00 96.44 209 ARG A N 1
ATOM 1563 C CA . ARG A 1 209 ? -5.271 11.704 -6.892 1.00 96.44 209 ARG A CA 1
ATOM 1564 C C . ARG A 1 209 ? -4.128 11.694 -7.907 1.00 96.44 209 ARG A C 1
ATOM 1566 O O . ARG A 1 209 ? -3.970 10.756 -8.681 1.00 96.44 209 ARG A O 1
ATOM 1573 N N . THR A 1 210 ? -3.324 12.756 -7.927 1.00 93.81 210 THR A N 1
ATOM 1574 C CA . THR A 1 210 ? -2.127 12.824 -8.779 1.00 93.81 210 THR A CA 1
ATOM 1575 C C . THR A 1 210 ? -1.054 11.843 -8.305 1.00 93.81 210 THR A C 1
ATOM 1577 O O . THR A 1 210 ? -0.998 11.493 -7.126 1.00 93.81 210 THR A O 1
ATOM 1580 N N . ALA A 1 211 ? -0.177 11.417 -9.220 1.00 94.19 211 ALA A N 1
ATOM 1581 C CA . ALA A 1 211 ? 0.926 10.524 -8.881 1.00 94.19 211 ALA A CA 1
ATOM 1582 C C . ALA A 1 211 ? 1.956 11.232 -7.984 1.00 94.19 211 ALA A C 1
ATOM 1584 O O . ALA A 1 211 ? 2.777 12.022 -8.456 1.00 94.19 211 ALA A O 1
ATOM 1585 N N . PHE A 1 212 ? 1.860 10.977 -6.681 1.00 91.94 212 PHE A N 1
ATOM 1586 C CA . PHE A 1 212 ? 2.635 11.612 -5.621 1.00 91.94 212 PHE A CA 1
ATOM 1587 C C . PHE A 1 212 ? 2.622 10.722 -4.371 1.00 91.94 212 PHE A C 1
ATOM 1589 O O . PHE A 1 212 ? 1.617 10.079 -4.079 1.00 91.94 212 PHE A O 1
ATOM 1596 N N . CYS A 1 213 ? 3.714 10.709 -3.599 1.00 89.50 213 CYS A N 1
ATOM 1597 C CA . CYS A 1 213 ? 3.794 9.934 -2.355 1.00 89.50 213 CYS A CA 1
ATOM 1598 C C . CYS A 1 213 ? 2.749 10.367 -1.313 1.00 89.50 213 CYS A C 1
ATOM 1600 O O . CYS A 1 213 ? 2.287 9.546 -0.527 1.00 89.50 213 CYS A O 1
ATOM 1602 N N . GLY A 1 214 ? 2.414 11.659 -1.292 1.00 91.56 214 GLY A N 1
ATOM 1603 C CA . GLY A 1 214 ? 1.385 12.285 -0.469 1.00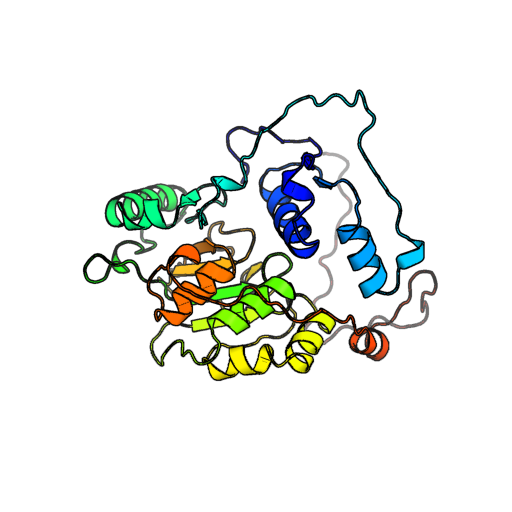 91.56 214 GLY A CA 1
ATOM 1604 C C . GLY A 1 214 ? 1.160 11.700 0.930 1.00 91.56 214 GLY A C 1
ATOM 160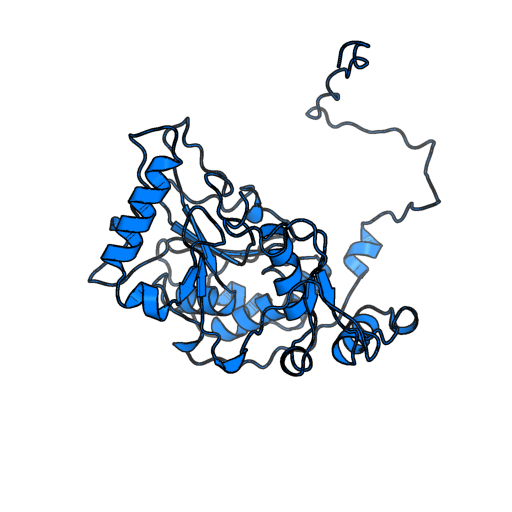5 O O . GLY A 1 214 ? 1.973 11.933 1.834 1.00 91.56 214 GLY A O 1
ATOM 1606 N N . PRO A 1 215 ? 0.072 10.940 1.138 1.00 93.81 215 PRO A N 1
ATOM 1607 C CA . PRO A 1 215 ? -0.322 10.430 2.447 1.00 93.81 215 PRO A CA 1
ATOM 1608 C C . PRO A 1 215 ? 0.719 9.497 3.085 1.00 93.81 215 PRO A C 1
ATOM 1610 O O . PRO A 1 215 ? 0.713 9.346 4.306 1.00 93.81 215 PRO A O 1
ATOM 1613 N N . CYS A 1 216 ? 1.655 8.915 2.320 1.00 90.44 216 CYS A N 1
ATOM 1614 C CA . CYS A 1 216 ? 2.727 8.067 2.858 1.00 90.44 216 CYS A CA 1
ATOM 1615 C C . CYS A 1 216 ? 3.645 8.786 3.860 1.00 90.44 216 CYS A C 1
ATOM 1617 O O . CYS A 1 216 ? 4.352 8.119 4.620 1.00 90.44 216 CYS A O 1
ATOM 1619 N N . PHE A 1 217 ? 3.695 10.121 3.836 1.00 89.75 217 PHE A N 1
ATOM 1620 C CA . PHE A 1 217 ? 4.480 10.938 4.767 1.00 89.75 217 PHE A CA 1
ATOM 1621 C C . PHE A 1 217 ? 3.697 12.132 5.336 1.00 89.75 217 PHE A C 1
ATOM 1623 O O . PHE A 1 217 ? 4.297 13.089 5.817 1.00 89.75 217 PHE A O 1
ATOM 1630 N N . GLY A 1 218 ? 2.364 12.072 5.269 1.00 91.06 218 GLY A N 1
ATOM 1631 C CA . GLY A 1 218 ? 1.486 13.093 5.838 1.00 91.06 218 GLY A CA 1
ATOM 1632 C C . GLY A 1 218 ? 1.316 14.350 4.986 1.00 91.06 218 GLY A C 1
ATOM 1633 O O . GLY A 1 218 ? 0.956 15.402 5.508 1.00 91.06 218 GLY A O 1
ATOM 1634 N N . ALA A 1 219 ? 1.555 14.261 3.674 1.00 90.62 219 ALA A N 1
ATOM 1635 C CA . ALA A 1 219 ? 1.308 15.350 2.734 1.00 90.62 219 ALA A CA 1
ATOM 1636 C C . ALA A 1 219 ? 0.030 15.100 1.916 1.00 90.62 219 ALA A C 1
ATOM 1638 O O . ALA A 1 219 ? 0.047 14.432 0.887 1.00 90.62 219 ALA A O 1
ATOM 1639 N N . GLY A 1 220 ? -1.088 15.681 2.345 1.00 89.69 220 GLY A N 1
ATOM 1640 C CA . GLY A 1 220 ? -2.392 15.453 1.714 1.00 89.69 220 GLY A CA 1
ATOM 1641 C C . GLY A 1 220 ? -3.099 14.214 2.265 1.00 89.69 220 GLY A C 1
ATOM 1642 O O . GLY A 1 220 ? -2.460 13.293 2.769 1.00 89.69 220 GLY A O 1
ATOM 1643 N N . ASP A 1 221 ? -4.435 14.247 2.233 1.00 94.50 221 ASP A N 1
ATOM 1644 C CA . ASP A 1 221 ? -5.305 13.251 2.876 1.00 94.50 221 ASP A CA 1
ATOM 1645 C C . ASP A 1 221 ? -4.880 12.933 4.332 1.00 94.50 221 ASP A C 1
ATOM 1647 O O . ASP A 1 221 ? -4.983 11.799 4.804 1.00 94.50 221 ASP A O 1
ATOM 1651 N N . VAL A 1 222 ? -4.404 13.953 5.062 1.00 95.50 222 VAL A N 1
ATOM 1652 C CA . VAL A 1 222 ? -4.166 13.888 6.513 1.00 95.50 222 VAL A CA 1
ATOM 1653 C C . VAL A 1 222 ? -5.519 13.652 7.192 1.00 95.50 222 VAL A C 1
ATOM 1655 O O . VAL A 1 222 ? -6.449 14.417 6.917 1.00 95.50 222 VAL A O 1
ATOM 1658 N N . PRO A 1 223 ? -5.677 12.622 8.043 1.00 95.38 223 PRO A N 1
ATOM 1659 C CA . PRO A 1 223 ? -6.961 12.367 8.680 1.00 95.38 223 PRO A CA 1
ATOM 1660 C C . PRO A 1 223 ? -7.355 13.522 9.610 1.00 95.38 223 PRO A C 1
ATOM 1662 O O . PRO A 1 223 ? -6.501 14.189 10.205 1.00 95.38 223 PRO A O 1
ATOM 1665 N N . ALA A 1 224 ? -8.661 13.747 9.764 1.00 94.81 224 ALA A N 1
ATOM 1666 C CA . ALA A 1 224 ? -9.159 14.687 10.761 1.00 94.81 224 ALA A CA 1
ATOM 1667 C C . ALA A 1 224 ? -8.840 14.197 12.187 1.00 94.81 224 ALA A C 1
ATOM 1669 O O . ALA A 1 224 ? -8.466 13.043 12.407 1.00 94.81 224 ALA A O 1
ATOM 1670 N N . ASN A 1 225 ? -8.963 15.094 13.167 1.00 95.31 225 ASN A N 1
ATOM 1671 C CA . ASN A 1 225 ? -8.715 14.749 14.564 1.00 95.31 225 ASN A CA 1
ATOM 1672 C C . ASN A 1 225 ? -9.612 13.582 15.016 1.00 95.31 225 ASN A C 1
ATOM 1674 O O . ASN A 1 225 ? -10.823 13.624 14.810 1.00 95.31 225 ASN A O 1
ATOM 1678 N N . GLY A 1 226 ? -9.017 12.565 15.635 1.00 94.88 226 GLY A N 1
ATOM 1679 C CA . GLY A 1 226 ? -9.693 11.351 16.088 1.00 94.88 226 GLY A CA 1
ATOM 1680 C C . GLY A 1 226 ? -10.052 10.360 14.975 1.00 94.88 226 GLY A C 1
ATOM 1681 O O . GLY A 1 226 ? -10.689 9.348 15.260 1.00 94.88 226 GLY A O 1
ATOM 1682 N N . CYS A 1 227 ? -9.684 10.606 13.712 1.00 96.69 227 CYS A N 1
ATOM 1683 C CA . CYS A 1 227 ? -9.970 9.668 12.625 1.00 96.69 227 CYS A CA 1
ATOM 1684 C C . CYS A 1 227 ? -9.007 8.472 12.606 1.00 96.69 227 CYS A C 1
ATOM 1686 O O . CYS A 1 227 ? -7.812 8.598 12.889 1.00 96.69 227 CYS A O 1
ATOM 1688 N N . PHE A 1 228 ? -9.541 7.322 12.194 1.00 98.12 228 PHE A N 1
ATOM 1689 C CA . PHE A 1 228 ? -8.790 6.104 11.913 1.00 98.12 228 PHE A CA 1
ATOM 1690 C C . PHE A 1 228 ? -8.795 5.818 10.411 1.00 98.12 228 PHE A C 1
ATOM 1692 O O . PHE A 1 228 ? -9.847 5.755 9.770 1.00 98.12 228 PHE A O 1
ATOM 1699 N N . SER A 1 229 ? -7.598 5.670 9.852 1.00 98.50 229 SER A N 1
ATOM 1700 C CA . SER A 1 229 ? -7.358 5.527 8.420 1.00 98.50 229 SER A CA 1
ATOM 1701 C C . SER A 1 229 ? -6.745 4.163 8.110 1.00 98.50 229 SER A C 1
ATOM 1703 O O . SER A 1 229 ? -5.743 3.788 8.710 1.00 98.50 229 SER A O 1
ATOM 1705 N N . ILE A 1 230 ? -7.306 3.426 7.156 1.00 98.69 230 ILE A N 1
ATOM 1706 C CA . ILE A 1 230 ? -6.695 2.206 6.612 1.00 98.69 230 ILE A CA 1
ATOM 1707 C C . ILE A 1 230 ? -5.935 2.550 5.333 1.00 98.69 230 ILE A C 1
ATOM 1709 O O . ILE A 1 230 ? -6.465 3.224 4.445 1.00 98.69 230 ILE A O 1
ATOM 1713 N N . ARG A 1 231 ? -4.669 2.134 5.242 1.00 97.94 231 ARG A N 1
ATOM 1714 C CA . ARG A 1 231 ? -3.777 2.529 4.147 1.00 97.94 231 ARG A CA 1
ATOM 1715 C C . ARG A 1 231 ? -2.995 1.357 3.578 1.00 97.94 231 ARG A C 1
ATOM 1717 O O . ARG A 1 231 ? -2.304 0.661 4.316 1.00 97.94 231 ARG A O 1
ATOM 1724 N N . HIS A 1 232 ? -2.973 1.235 2.254 1.00 97.25 232 HIS A N 1
ATOM 1725 C CA . HIS A 1 232 ? -1.998 0.389 1.572 1.00 97.25 232 HIS A CA 1
ATOM 1726 C C . HIS A 1 232 ? -0.695 1.176 1.397 1.00 97.25 232 HIS A C 1
ATOM 1728 O O . HIS A 1 232 ? -0.358 1.654 0.318 1.00 97.25 232 HIS A O 1
ATOM 1734 N N . SER A 1 233 ? 0.010 1.355 2.511 1.00 93.94 233 SER A N 1
ATOM 1735 C CA . SER A 1 233 ? 1.345 1.958 2.609 1.00 93.94 233 SER A CA 1
ATOM 1736 C C . SER A 1 233 ? 2.213 1.130 3.555 1.00 93.94 233 SER A C 1
ATOM 1738 O O . SER A 1 233 ? 1.709 0.184 4.144 1.00 93.94 233 SER A O 1
ATOM 1740 N N . THR A 1 234 ? 3.478 1.498 3.770 1.00 92.25 234 THR A N 1
ATOM 1741 C CA . THR A 1 234 ? 4.385 0.660 4.576 1.00 92.25 234 THR A CA 1
ATOM 1742 C C . THR A 1 234 ? 4.561 1.052 6.033 1.00 92.25 234 THR A C 1
ATOM 1744 O O . THR A 1 234 ? 5.066 0.266 6.827 1.00 92.25 234 THR A O 1
ATOM 1747 N N . ARG A 1 235 ? 4.159 2.264 6.429 1.00 93.00 235 ARG A N 1
ATOM 1748 C CA . ARG A 1 235 ? 4.439 2.782 7.776 1.00 93.00 235 ARG A CA 1
ATOM 1749 C C . ARG A 1 235 ? 3.214 3.406 8.409 1.00 93.00 235 ARG A C 1
ATOM 1751 O O . ARG A 1 235 ? 2.569 4.255 7.804 1.00 93.00 235 ARG A O 1
ATOM 1758 N N . ASN A 1 236 ? 2.980 3.048 9.665 1.00 94.69 236 ASN A N 1
ATOM 1759 C CA . ASN A 1 236 ? 1.941 3.606 10.526 1.00 94.69 236 ASN A CA 1
ATOM 1760 C C . ASN A 1 236 ? 2.503 4.060 11.886 1.00 94.69 236 ASN A C 1
ATOM 1762 O O . ASN A 1 236 ? 1.846 3.935 12.914 1.00 94.69 236 ASN A O 1
ATOM 1766 N N . PHE A 1 237 ? 3.746 4.549 11.903 1.00 93.19 237 PHE A N 1
ATOM 1767 C CA . PHE A 1 237 ? 4.341 5.146 13.101 1.00 93.19 237 PHE A CA 1
ATOM 1768 C C . PHE A 1 237 ? 3.561 6.396 13.545 1.00 93.19 237 PHE A C 1
ATOM 1770 O O . PHE A 1 237 ? 2.915 7.021 12.698 1.00 93.19 237 PHE A O 1
ATOM 1777 N N . PRO A 1 238 ? 3.657 6.805 14.824 1.00 91.50 238 PRO A N 1
ATOM 1778 C CA . PRO A 1 238 ? 2.926 7.964 15.325 1.00 91.50 238 PRO A CA 1
ATOM 1779 C C . PRO A 1 238 ? 3.201 9.209 14.474 1.00 91.50 238 PRO A C 1
ATOM 1781 O O . PRO A 1 238 ? 4.356 9.515 14.167 1.00 91.50 238 PRO A O 1
ATOM 1784 N N . ASN A 1 239 ? 2.138 9.925 14.101 1.00 90.88 239 ASN A N 1
ATOM 1785 C CA . ASN A 1 239 ? 2.160 11.211 13.388 1.00 90.88 239 ASN A CA 1
ATOM 1786 C C . ASN A 1 239 ? 2.708 11.152 11.961 1.00 90.88 239 ASN A C 1
ATOM 1788 O O . ASN A 1 239 ? 2.842 12.184 11.297 1.00 90.88 239 ASN A O 1
ATOM 1792 N N . ARG A 1 240 ? 3.028 9.957 11.453 1.00 92.38 240 ARG A N 1
ATOM 1793 C CA . ARG A 1 240 ? 3.529 9.773 10.087 1.00 92.38 240 ARG A CA 1
ATOM 1794 C C . ARG A 1 240 ? 2.507 10.234 9.051 1.00 92.38 240 ARG A C 1
ATOM 1796 O O . ARG A 1 240 ? 2.883 10.671 7.967 1.00 92.38 240 ARG A O 1
ATOM 1803 N N . GLU A 1 241 ? 1.231 10.126 9.390 1.00 93.31 241 GLU A N 1
ATOM 1804 C CA . GLU A 1 241 ? 0.085 10.550 8.597 1.00 93.31 241 GLU A CA 1
ATOM 1805 C C . GLU A 1 241 ? -0.162 12.060 8.610 1.00 93.31 241 GLU A C 1
ATOM 1807 O O . GLU A 1 241 ? -0.997 12.520 7.835 1.00 93.31 241 GLU A O 1
ATOM 1812 N N . GLY A 1 242 ? 0.568 12.820 9.433 1.00 94.31 242 GLY A N 1
ATOM 1813 C CA . GLY A 1 242 ? 0.555 14.283 9.445 1.00 94.31 242 GLY A CA 1
ATOM 1814 C C . GLY A 1 242 ? -0.217 14.934 10.596 1.00 94.31 242 GLY A C 1
ATOM 1815 O O . GLY A 1 242 ? -0.319 16.163 10.610 1.00 94.31 242 GLY A O 1
ATOM 1816 N N . SER A 1 243 ? -0.755 14.168 11.555 1.00 93.69 243 SER A N 1
ATOM 1817 C CA . SER A 1 243 ? -1.356 14.768 12.753 1.00 93.69 243 SER A CA 1
ATOM 1818 C C . SER A 1 243 ? -0.309 15.475 13.630 1.00 93.69 243 SER A C 1
ATOM 1820 O O . SER A 1 243 ? 0.897 15.233 13.531 1.00 93.69 243 SER A O 1
ATOM 1822 N N . LYS A 1 244 ? -0.767 16.421 14.461 1.00 92.75 244 LYS A N 1
ATOM 1823 C CA . LYS A 1 244 ? 0.085 17.291 15.286 1.00 92.75 244 LYS A CA 1
ATOM 1824 C C . LYS A 1 244 ? -0.255 17.141 16.776 1.00 92.75 244 LYS A C 1
ATOM 1826 O O . LYS A 1 244 ? -0.932 18.019 17.321 1.00 92.75 244 LYS A O 1
ATOM 1831 N N . PRO A 1 245 ? 0.257 16.106 17.469 1.00 90.75 245 PRO A N 1
ATOM 1832 C CA . PRO A 1 245 ? -0.022 15.888 18.893 1.00 90.75 245 PRO A CA 1
ATOM 1833 C C . PRO A 1 245 ? 0.293 17.080 19.789 1.00 90.75 245 PRO A C 1
ATOM 1835 O O . P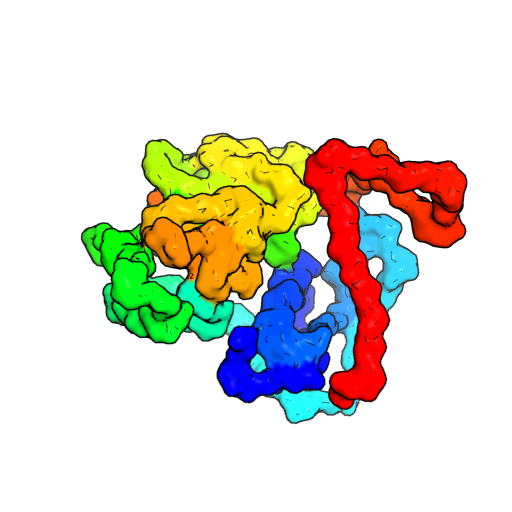RO A 1 245 ? -0.469 17.388 20.703 1.00 90.75 245 PRO A O 1
ATOM 1838 N N . GLY A 1 246 ? 1.382 17.802 19.496 1.00 88.94 246 GLY A N 1
ATOM 1839 C CA . GLY A 1 246 ? 1.765 19.008 20.238 1.00 88.94 246 GLY A CA 1
ATOM 1840 C C . GLY A 1 246 ? 0.746 20.151 20.142 1.00 88.94 246 GLY A C 1
ATOM 1841 O O . GLY A 1 246 ? 0.757 21.047 20.976 1.00 88.94 246 GLY A O 1
ATOM 1842 N N . ALA A 1 247 ? -0.155 20.109 19.157 1.00 89.94 247 ALA A N 1
ATOM 1843 C CA . ALA A 1 247 ? -1.266 21.044 18.992 1.00 89.94 247 ALA A CA 1
ATOM 1844 C C . ALA A 1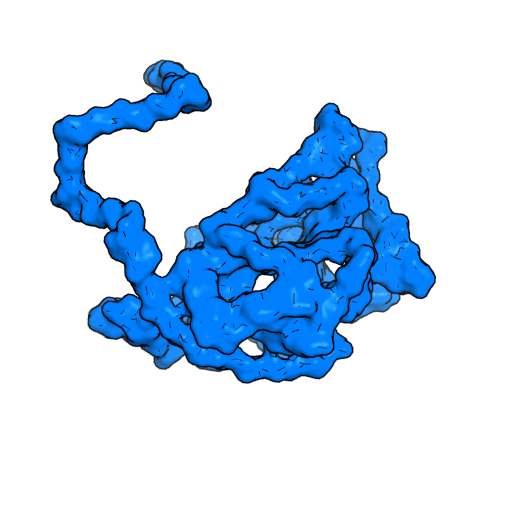 247 ? -2.622 20.439 19.411 1.00 89.94 247 ALA A C 1
ATOM 1846 O O . ALA A 1 247 ? -3.667 20.987 19.072 1.00 89.94 247 ALA A O 1
ATOM 1847 N N . GLY A 1 248 ? -2.623 19.300 20.114 1.00 90.06 248 GLY A N 1
ATOM 1848 C CA . GLY A 1 248 ? -3.844 18.626 20.561 1.00 90.06 248 GLY A CA 1
ATOM 1849 C C . GLY A 1 248 ? -4.566 17.817 19.478 1.00 90.06 248 GLY A C 1
ATOM 1850 O O . GLY A 1 248 ? -5.687 17.375 19.711 1.00 90.06 248 GLY A O 1
ATOM 1851 N N . GLN A 1 249 ? -3.952 17.624 18.304 1.00 92.38 249 GLN A N 1
ATOM 1852 C CA . GLN A 1 249 ? -4.515 16.822 17.217 1.00 92.38 249 GLN A CA 1
ATOM 1853 C C . GLN A 1 249 ? -3.854 15.445 17.168 1.00 92.38 249 GLN A C 1
ATOM 1855 O O . GLN A 1 249 ? -2.633 15.360 17.066 1.00 92.38 249 GLN A O 1
ATOM 1860 N N . ILE A 1 250 ? -4.649 14.380 17.120 1.00 94.44 250 ILE A N 1
ATOM 1861 C CA . ILE A 1 250 ? -4.154 13.021 16.897 1.00 94.44 250 ILE A CA 1
ATOM 1862 C C . ILE A 1 250 ? -5.029 12.278 15.893 1.00 94.44 250 ILE A C 1
ATOM 1864 O O . ILE A 1 250 ? -6.243 12.458 15.850 1.00 94.44 250 ILE A O 1
ATOM 1868 N N . ALA A 1 251 ? -4.403 11.452 15.068 1.00 95.56 251 ALA A N 1
ATOM 1869 C CA . ALA A 1 251 ? -5.065 10.492 14.200 1.00 95.56 251 ALA A CA 1
ATOM 1870 C C . ALA A 1 251 ? -4.287 9.175 14.230 1.00 95.56 251 ALA A C 1
ATOM 1872 O O . ALA A 1 251 ? -3.206 9.087 14.815 1.00 95.56 251 ALA A O 1
ATOM 1873 N N . SER A 1 252 ? -4.842 8.133 13.619 1.00 96.06 252 SER A N 1
ATOM 1874 C CA . SER A 1 252 ? -4.183 6.832 13.574 1.00 96.06 252 SER A CA 1
ATOM 1875 C C . SER A 1 252 ? -4.353 6.138 12.231 1.00 96.06 252 SER A C 1
ATOM 1877 O O . SER A 1 252 ? -5.325 6.356 11.504 1.00 96.06 252 SER A O 1
ATOM 1879 N N . VAL A 1 253 ? -3.363 5.310 11.895 1.00 97.38 253 VAL A N 1
ATOM 1880 C CA . VAL A 1 253 ? -3.304 4.566 10.639 1.00 97.38 253 VAL A CA 1
ATOM 1881 C C . VAL A 1 253 ? -3.137 3.079 10.914 1.00 97.38 253 VAL A C 1
ATOM 1883 O O . VAL A 1 253 ? -2.281 2.683 11.705 1.00 97.38 253 VAL A O 1
ATOM 1886 N N . ALA A 1 254 ? -3.893 2.253 10.205 1.00 98.31 254 ALA A N 1
ATOM 1887 C CA . ALA A 1 254 ? -3.585 0.843 10.045 1.00 98.31 254 ALA A CA 1
ATOM 1888 C C . ALA A 1 254 ? -3.131 0.532 8.617 1.00 98.31 254 ALA A C 1
ATOM 1890 O O . ALA A 1 254 ? -3.580 1.168 7.662 1.00 98.31 254 ALA A O 1
ATOM 1891 N N . LEU A 1 255 ? -2.226 -0.435 8.478 1.00 97.88 255 LEU A N 1
ATOM 1892 C CA . LEU A 1 255 ? -1.760 -0.911 7.177 1.00 97.88 255 LEU A CA 1
ATOM 1893 C C . LEU A 1 255 ? -2.611 -2.091 6.733 1.00 97.88 255 LEU A C 1
ATOM 1895 O O . LEU A 1 255 ? -2.871 -2.988 7.531 1.00 97.88 255 LEU A O 1
ATOM 1899 N N . MET A 1 256 ? -3.059 -2.075 5.485 1.00 97.75 256 MET A N 1
ATOM 1900 C CA . MET A 1 256 ? -4.025 -3.043 4.968 1.00 97.75 256 MET A CA 1
ATOM 1901 C C . MET A 1 256 ? -3.902 -3.127 3.446 1.00 97.75 256 MET A C 1
ATOM 1903 O O . MET A 1 256 ? -3.525 -2.144 2.805 1.00 97.75 256 MET A O 1
ATOM 1907 N N . ASP A 1 257 ? -4.182 -4.290 2.863 1.00 97.25 257 ASP A N 1
ATOM 1908 C CA . ASP A 1 257 ? -4.052 -4.495 1.420 1.00 97.25 257 ASP A CA 1
ATOM 1909 C C . ASP A 1 257 ? -5.139 -3.747 0.617 1.00 97.25 257 ASP A C 1
ATOM 1911 O O . ASP A 1 257 ? -6.193 -3.370 1.135 1.00 97.25 257 ASP A O 1
ATOM 1915 N N . ALA A 1 258 ? -4.889 -3.534 -0.679 1.00 97.75 258 ALA A N 1
ATOM 1916 C CA . ALA A 1 258 ? -5.768 -2.740 -1.542 1.00 97.75 258 ALA A CA 1
ATOM 1917 C C . ALA A 1 258 ? -7.159 -3.369 -1.708 1.00 97.75 258 ALA A C 1
ATOM 1919 O O . ALA A 1 258 ? -8.147 -2.635 -1.762 1.00 97.75 258 ALA A O 1
ATOM 1920 N N . ARG A 1 259 ? -7.246 -4.706 -1.763 1.00 98.19 259 ARG A N 1
ATOM 1921 C CA . ARG A 1 259 ? -8.516 -5.414 -1.954 1.00 98.19 259 ARG A CA 1
ATOM 1922 C C . ARG A 1 259 ? -9.389 -5.255 -0.722 1.00 98.19 259 ARG A C 1
ATOM 1924 O O . ARG A 1 259 ? -10.546 -4.870 -0.845 1.00 98.19 259 ARG A O 1
ATOM 1931 N N . SER A 1 260 ? -8.829 -5.452 0.468 1.00 98.75 260 SER A N 1
ATOM 1932 C CA . SER A 1 260 ? -9.596 -5.311 1.705 1.00 98.75 260 SER A CA 1
ATOM 1933 C C . SER A 1 260 ? -9.975 -3.848 1.978 1.00 98.75 260 SER A C 1
ATOM 1935 O O . SER A 1 260 ? -11.062 -3.574 2.488 1.00 98.75 260 SER A O 1
ATOM 1937 N N . ILE A 1 261 ? -9.130 -2.873 1.604 1.00 98.88 261 ILE A N 1
ATOM 1938 C CA . ILE A 1 261 ? -9.504 -1.447 1.667 1.00 98.88 261 ILE A CA 1
ATOM 1939 C C . ILE A 1 261 ? -10.682 -1.162 0.731 1.00 98.88 261 ILE A C 1
ATOM 1941 O O . ILE A 1 261 ? -11.633 -0.487 1.134 1.00 98.88 261 ILE A O 1
ATOM 1945 N N . ALA A 1 262 ? -10.660 -1.688 -0.496 1.00 98.75 262 ALA A N 1
ATOM 1946 C CA . ALA A 1 262 ? -11.773 -1.554 -1.431 1.00 98.75 262 ALA A CA 1
ATOM 1947 C C . ALA A 1 262 ? -13.045 -2.247 -0.902 1.00 98.75 262 ALA A C 1
ATOM 1949 O O . ALA A 1 262 ? -14.112 -1.637 -0.915 1.00 98.75 262 ALA A O 1
ATOM 1950 N N . ALA A 1 263 ? -12.932 -3.449 -0.329 1.00 98.69 263 ALA A N 1
ATOM 1951 C CA . ALA A 1 263 ? -14.046 -4.168 0.295 1.00 98.69 263 ALA A CA 1
ATOM 1952 C C . ALA A 1 263 ? -14.672 -3.375 1.454 1.00 98.69 263 ALA A C 1
ATOM 1954 O O . ALA A 1 263 ? -15.886 -3.176 1.508 1.00 98.69 263 ALA A O 1
ATOM 1955 N N . THR A 1 264 ? -13.834 -2.834 2.340 1.00 98.81 264 THR A N 1
ATOM 1956 C CA . THR A 1 264 ? -14.259 -1.941 3.428 1.00 98.81 264 THR A CA 1
ATOM 1957 C C . THR A 1 264 ? -14.951 -0.684 2.890 1.00 98.81 264 THR A C 1
ATOM 1959 O O . THR A 1 264 ? -15.929 -0.207 3.468 1.00 98.81 264 THR A O 1
ATOM 1962 N N . SER A 1 265 ? -14.493 -0.171 1.745 1.00 98.69 265 SER A N 1
ATOM 1963 C CA . SER A 1 265 ? -15.079 1.003 1.092 1.00 98.69 265 SER A CA 1
ATOM 1964 C C . SER A 1 265 ? -16.471 0.721 0.522 1.00 98.69 265 SER A C 1
ATOM 1966 O O . SER A 1 265 ? -17.378 1.523 0.730 1.00 98.69 265 SER A O 1
ATOM 1968 N N . VAL A 1 266 ? -16.675 -0.439 -0.117 1.00 98.00 266 VAL A N 1
ATOM 1969 C CA . VAL A 1 266 ? -17.999 -0.904 -0.583 1.00 98.00 266 VAL A CA 1
ATOM 1970 C C . VAL A 1 266 ? -18.985 -1.036 0.582 1.00 98.00 266 VAL A C 1
ATOM 1972 O O . VAL A 1 266 ? -20.180 -0.799 0.428 1.00 98.00 266 VAL A O 1
ATOM 1975 N N . LYS A 1 267 ? -18.495 -1.372 1.780 1.00 97.50 267 LYS A N 1
ATOM 1976 C CA . LYS A 1 267 ? -19.304 -1.456 3.003 1.00 97.50 267 LYS A CA 1
ATOM 1977 C C . LYS A 1 267 ? -19.385 -0.139 3.788 1.00 97.50 267 LYS A C 1
ATOM 1979 O O . LYS A 1 267 ? -19.706 -0.155 4.976 1.00 97.50 267 LYS A O 1
ATOM 1984 N N . GLY A 1 268 ? -19.096 1.002 3.157 1.00 96.44 268 GLY A N 1
ATOM 1985 C CA . GLY A 1 268 ? -19.253 2.327 3.766 1.00 96.44 268 GLY A CA 1
ATOM 1986 C C . GLY A 1 268 ? -18.361 2.560 4.990 1.00 96.44 268 GLY A C 1
ATOM 1987 O O . GLY A 1 268 ? -18.771 3.239 5.931 1.00 96.44 268 GLY A O 1
ATOM 1988 N N . GLY A 1 269 ? -17.168 1.957 5.009 1.00 97.69 269 GLY A N 1
ATOM 1989 C CA . GLY A 1 269 ? -16.209 2.058 6.109 1.00 97.69 269 GLY A CA 1
ATOM 1990 C C . GLY A 1 269 ? -16.352 0.978 7.185 1.00 97.69 269 GLY A C 1
ATOM 1991 O O . GLY A 1 269 ? -15.621 1.017 8.168 1.00 97.69 269 GLY A O 1
ATOM 1992 N N . MET A 1 270 ? -17.249 -0.000 7.041 1.00 98.06 270 MET A N 1
ATOM 1993 C CA . MET A 1 270 ? -17.265 -1.177 7.920 1.00 98.06 270 MET A CA 1
ATOM 1994 C C . MET A 1 270 ? -16.063 -2.079 7.617 1.00 98.06 270 MET A C 1
ATOM 1996 O O . MET A 1 270 ? -15.925 -2.537 6.481 1.00 98.06 270 MET A O 1
ATOM 2000 N N . LEU A 1 271 ? -15.223 -2.376 8.618 1.00 98.56 271 LEU A N 1
ATOM 2001 C CA . LEU A 1 271 ? -14.027 -3.201 8.417 1.00 98.56 271 LEU A CA 1
ATOM 2002 C C . LEU A 1 271 ? -14.393 -4.569 7.811 1.00 98.56 271 LEU A C 1
ATOM 2004 O O . LEU A 1 271 ? -15.091 -5.380 8.428 1.00 98.56 271 LEU A O 1
ATOM 2008 N N . THR A 1 272 ? -13.894 -4.804 6.599 1.00 98.62 272 THR A N 1
ATOM 2009 C CA . THR A 1 272 ? -14.238 -5.960 5.767 1.00 98.62 272 THR A CA 1
ATOM 2010 C C . THR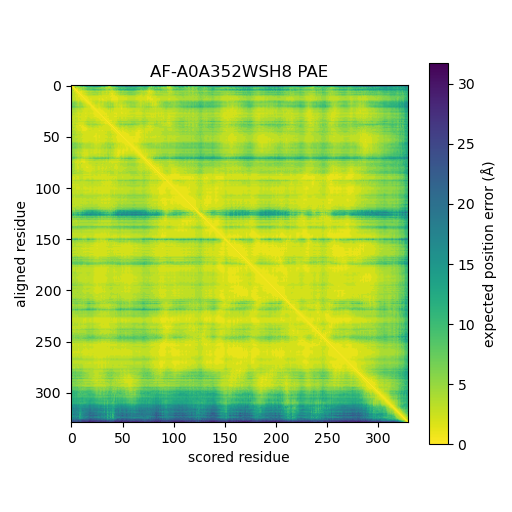 A 1 272 ? -12.987 -6.465 5.054 1.00 98.62 272 THR A C 1
ATOM 2012 O O . THR A 1 272 ? -12.280 -5.682 4.414 1.00 98.62 272 THR A O 1
ATOM 2015 N N . GLY A 1 273 ? -12.704 -7.759 5.188 1.00 98.44 273 GLY A N 1
ATOM 2016 C CA . GLY A 1 273 ? -11.644 -8.444 4.455 1.00 98.44 273 GLY A CA 1
ATOM 2017 C C . GL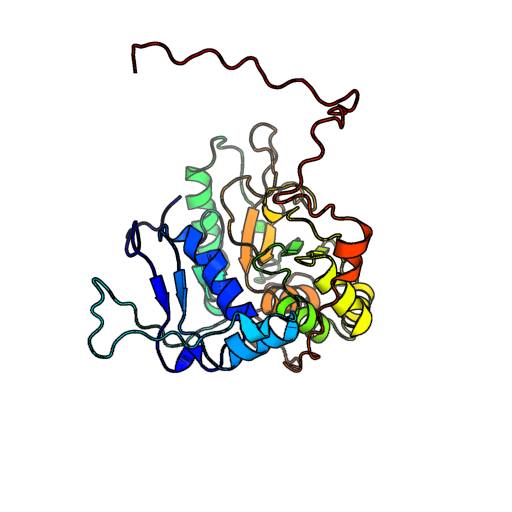Y A 1 273 ? -12.024 -8.675 2.996 1.00 98.44 273 GLY A C 1
ATOM 2018 O O . GLY A 1 273 ? -13.202 -8.763 2.651 1.00 98.44 273 GLY A O 1
ATOM 2019 N N . ALA A 1 274 ? -11.023 -8.766 2.121 1.00 97.81 274 ALA A N 1
ATOM 2020 C CA . ALA A 1 274 ? -11.250 -9.105 0.717 1.00 97.81 274 ALA A CA 1
ATOM 2021 C C . ALA A 1 274 ? -11.915 -10.482 0.536 1.00 97.81 274 ALA A C 1
ATOM 2023 O O . ALA A 1 274 ? -12.626 -10.687 -0.434 1.00 97.81 274 ALA A O 1
ATOM 2024 N N . ASP A 1 275 ? -11.715 -11.409 1.469 1.00 97.38 275 ASP A N 1
ATOM 2025 C CA . ASP A 1 275 ? -12.310 -12.749 1.485 1.00 97.38 275 ASP A CA 1
ATOM 2026 C C . ASP A 1 275 ? -13.804 -12.766 1.862 1.00 97.38 275 ASP A C 1
ATOM 2028 O O . ASP A 1 275 ? -14.447 -13.810 1.796 1.00 97.38 275 ASP A O 1
ATOM 2032 N N . GLU A 1 276 ? -14.373 -11.620 2.244 1.00 97.94 276 GLU A N 1
ATOM 2033 C CA . GLU A 1 276 ? -15.778 -11.493 2.648 1.00 97.94 276 GLU A CA 1
ATOM 2034 C C . GLU A 1 276 ? -16.701 -10.997 1.520 1.00 97.94 276 GLU A C 1
ATOM 2036 O O . GLU A 1 276 ? -17.903 -10.808 1.740 1.00 97.94 276 GLU A O 1
ATOM 2041 N N . ILE A 1 277 ? -16.155 -10.728 0.330 1.00 97.31 277 ILE A N 1
ATOM 2042 C CA . ILE A 1 277 ? -16.908 -10.250 -0.833 1.00 97.31 277 ILE A CA 1
ATOM 2043 C C . ILE A 1 277 ? -16.466 -10.960 -2.115 1.00 97.31 277 ILE A C 1
ATOM 2045 O O . ILE A 1 277 ? -15.305 -11.328 -2.265 1.00 97.31 277 ILE A O 1
ATOM 2049 N N . ASP A 1 278 ? -17.387 -11.074 -3.070 1.00 96.19 278 ASP A N 1
ATOM 2050 C CA . ASP A 1 278 ? -17.085 -11.581 -4.407 1.00 96.19 278 ASP A CA 1
ATOM 2051 C C . ASP A 1 278 ? -16.650 -10.436 -5.331 1.00 96.19 278 ASP A C 1
ATOM 2053 O O . ASP A 1 278 ? -17.275 -9.373 -5.365 1.00 96.19 278 ASP A O 1
ATOM 2057 N N . TYR A 1 279 ? -15.593 -10.659 -6.109 1.00 96.06 279 TYR A N 1
ATOM 2058 C CA . TYR A 1 279 ? -15.117 -9.738 -7.139 1.00 96.06 279 TYR A CA 1
ATOM 2059 C C . TYR A 1 279 ? -14.329 -10.492 -8.213 1.00 96.06 279 TYR A C 1
ATOM 2061 O O . TYR A 1 279 ? -13.917 -11.635 -8.028 1.00 96.06 279 TYR A O 1
ATOM 2069 N N . SER A 1 280 ? -14.129 -9.844 -9.360 1.00 95.44 280 SER A N 1
ATOM 2070 C CA . SER A 1 280 ? -13.301 -10.388 -10.435 1.00 95.44 280 SER A CA 1
ATOM 2071 C C . SER A 1 280 ? -11.823 -10.093 -10.186 1.00 95.44 280 SER A C 1
ATOM 2073 O O . SER A 1 280 ? -11.442 -8.924 -10.082 1.00 95.44 280 SER A O 1
ATOM 2075 N N . ASP A 1 281 ? -10.993 -11.137 -10.180 1.00 92.75 281 ASP A N 1
ATOM 2076 C CA . ASP A 1 281 ? -9.527 -11.030 -10.228 1.00 92.75 281 ASP A CA 1
ATOM 2077 C C . ASP A 1 281 ? -8.977 -10.788 -11.649 1.00 92.75 281 ASP A C 1
ATOM 2079 O O . ASP A 1 281 ? -7.762 -10.723 -11.839 1.00 92.75 281 ASP A O 1
ATOM 2083 N N . ASP A 1 282 ? -9.845 -10.635 -12.657 1.00 94.12 282 ASP A N 1
ATOM 2084 C CA . ASP A 1 282 ? -9.428 -10.324 -14.028 1.00 94.12 282 ASP A CA 1
ATOM 2085 C C . ASP A 1 282 ? -8.942 -8.872 -14.137 1.00 94.12 282 ASP A C 1
ATOM 2087 O O . ASP A 1 282 ? -9.727 -7.920 -14.097 1.00 94.12 282 ASP A O 1
ATOM 2091 N N . ILE A 1 283 ? -7.626 -8.702 -14.248 1.00 93.31 283 ILE A N 1
ATOM 2092 C CA . ILE A 1 283 ? -6.966 -7.404 -14.380 1.00 93.31 283 ILE A CA 1
ATOM 2093 C C . ILE A 1 283 ? -6.602 -7.201 -15.856 1.00 93.31 283 ILE A C 1
ATOM 2095 O O . ILE A 1 283 ? -5.857 -8.014 -16.413 1.00 93.31 283 ILE A O 1
ATOM 2099 N N . PRO A 1 284 ? -7.067 -6.112 -16.503 1.00 91.50 284 PRO A N 1
ATOM 2100 C CA . PRO A 1 284 ? -6.674 -5.802 -17.872 1.00 91.50 284 PRO A CA 1
ATOM 2101 C C . PRO A 1 284 ? -5.152 -5.718 -18.019 1.00 91.50 284 PRO A C 1
ATOM 2103 O O . PRO A 1 284 ? -4.458 -5.259 -17.120 1.00 91.50 284 PRO A O 1
ATOM 2106 N N . ALA A 1 285 ? -4.612 -6.126 -19.167 1.00 91.00 285 ALA A N 1
ATOM 2107 C CA . ALA A 1 285 ? -3.167 -6.099 -19.372 1.00 91.00 285 ALA A CA 1
ATOM 2108 C C . ALA A 1 285 ? -2.599 -4.671 -19.265 1.00 91.00 285 ALA A C 1
ATOM 2110 O O . ALA A 1 285 ? -3.034 -3.751 -19.966 1.00 91.00 285 ALA A O 1
ATOM 2111 N N . TYR A 1 286 ? -1.575 -4.498 -18.428 1.00 94.12 286 TYR A N 1
ATOM 2112 C CA . TYR A 1 286 ? -0.861 -3.233 -18.311 1.00 94.12 286 TYR A CA 1
ATOM 2113 C C . TYR A 1 286 ? -0.037 -2.945 -19.571 1.00 94.12 286 TYR A C 1
ATOM 2115 O O . TYR A 1 286 ? 0.820 -3.736 -19.963 1.00 94.12 286 TYR A O 1
ATOM 2123 N N . THR A 1 287 ? -0.263 -1.781 -20.181 1.00 92.00 287 THR A N 1
ATOM 2124 C CA . THR A 1 287 ? 0.570 -1.255 -21.272 1.00 92.00 287 THR A CA 1
ATOM 2125 C C . THR A 1 287 ? 1.340 -0.040 -20.771 1.00 92.00 287 THR A C 1
ATOM 2127 O O . THR A 1 287 ? 0.734 0.946 -20.347 1.00 92.00 287 THR A O 1
ATOM 2130 N N . PHE A 1 288 ? 2.672 -0.096 -20.826 1.00 95.12 288 PHE A N 1
ATOM 2131 C CA . PHE A 1 288 ? 3.520 1.027 -20.436 1.00 95.12 288 PHE A CA 1
ATOM 2132 C C . PHE A 1 288 ? 3.543 2.105 -21.526 1.00 95.12 288 PHE A C 1
ATOM 2134 O O . PHE A 1 288 ? 3.832 1.829 -22.688 1.00 95.12 288 PHE A O 1
ATOM 2141 N N . ASP A 1 289 ? 3.279 3.348 -21.128 1.00 95.00 289 ASP A N 1
ATOM 2142 C CA . ASP A 1 289 ? 3.333 4.524 -21.994 1.00 95.00 289 ASP A CA 1
ATOM 2143 C C . ASP A 1 289 ? 4.208 5.604 -21.347 1.00 95.00 289 ASP A C 1
ATOM 2145 O O . ASP A 1 289 ? 3.837 6.215 -20.342 1.00 95.00 289 ASP A O 1
ATOM 2149 N N . ASP A 1 290 ? 5.389 5.843 -21.917 1.00 94.81 290 ASP A N 1
ATOM 2150 C CA . ASP A 1 290 ? 6.385 6.764 -21.372 1.00 94.81 290 ASP A CA 1
ATOM 2151 C C . ASP A 1 290 ? 6.254 8.203 -21.899 1.00 94.81 290 ASP A C 1
ATOM 2153 O O . ASP A 1 290 ? 7.055 9.068 -21.520 1.00 94.81 290 ASP A O 1
ATOM 2157 N N . ARG A 1 291 ? 5.238 8.510 -22.721 1.00 95.50 291 ARG A N 1
ATOM 2158 C CA . ARG A 1 291 ? 5.063 9.840 -23.336 1.00 95.50 291 ARG A CA 1
ATOM 2159 C C . ARG A 1 291 ? 4.991 10.963 -22.308 1.00 95.50 291 ARG A C 1
ATOM 2161 O O . ARG A 1 291 ? 5.509 12.054 -22.559 1.00 95.50 291 ARG A O 1
ATOM 2168 N N . ALA A 1 292 ? 4.409 10.708 -21.133 1.00 94.31 292 ALA A N 1
ATOM 2169 C CA . ALA A 1 292 ? 4.385 11.673 -20.032 1.00 94.31 292 ALA A CA 1
ATOM 2170 C C . ALA A 1 292 ? 5.802 12.065 -19.576 1.00 94.31 292 ALA A C 1
ATOM 2172 O O . ALA A 1 292 ? 6.076 13.237 -19.307 1.00 94.31 292 ALA A O 1
ATOM 2173 N N . TYR A 1 293 ? 6.726 11.103 -19.537 1.00 94.31 293 TYR A N 1
ATOM 2174 C CA . TYR A 1 293 ? 8.122 11.363 -19.209 1.00 94.31 293 TYR A CA 1
ATOM 2175 C C . TYR A 1 293 ? 8.852 12.044 -20.357 1.00 94.31 293 TYR A C 1
ATOM 2177 O O . TYR A 1 293 ? 9.527 13.041 -20.120 1.00 94.31 293 TYR A O 1
ATOM 2185 N N . GLN A 1 294 ? 8.677 11.573 -21.593 1.00 93.88 294 GLN A N 1
ATOM 2186 C CA . GLN A 1 294 ? 9.293 12.194 -22.771 1.00 93.88 294 GLN A CA 1
ATOM 2187 C C . GLN A 1 294 ? 8.901 13.672 -22.921 1.00 93.88 294 GLN A C 1
ATOM 2189 O O . GLN A 1 294 ? 9.728 14.501 -23.289 1.00 93.88 294 GLN A O 1
ATOM 2194 N N . SER A 1 295 ? 7.657 14.013 -22.578 1.00 95.62 295 SER A N 1
ATOM 2195 C CA . SER A 1 295 ? 7.121 15.369 -22.730 1.00 95.62 295 SER A CA 1
ATOM 2196 C C . SER A 1 295 ? 7.640 16.365 -21.689 1.00 95.62 295 SER A C 1
ATOM 2198 O O . SER A 1 295 ? 7.596 17.572 -21.929 1.00 95.62 295 SER A O 1
ATOM 2200 N N . ARG A 1 296 ? 8.082 15.904 -20.508 1.00 93.88 296 ARG A N 1
ATOM 2201 C CA . ARG A 1 296 ? 8.358 16.799 -19.367 1.00 93.88 296 ARG A CA 1
ATOM 2202 C C . ARG A 1 296 ? 9.700 16.583 -18.674 1.00 93.88 296 ARG A C 1
ATOM 2204 O O . ARG A 1 296 ? 10.212 17.525 -18.071 1.00 93.88 296 ARG A O 1
ATOM 2211 N N . VAL A 1 297 ? 10.260 15.378 -18.716 1.00 92.56 297 VAL A N 1
ATOM 2212 C CA . VAL A 1 297 ? 11.467 15.018 -17.963 1.00 92.56 297 VAL A CA 1
ATOM 2213 C C . VAL A 1 297 ? 12.709 15.246 -18.820 1.00 92.56 297 VAL A C 1
ATOM 2215 O O . VAL A 1 297 ? 12.912 14.588 -19.838 1.00 92.56 297 VAL A O 1
ATOM 2218 N N . TYR A 1 298 ? 13.591 16.141 -18.372 1.00 89.88 298 TYR A N 1
ATOM 2219 C CA . TYR A 1 298 ? 14.912 16.315 -18.975 1.00 89.88 298 TYR A CA 1
ATOM 2220 C C . TYR A 1 298 ? 15.860 15.180 -18.551 1.00 89.88 298 TYR A C 1
ATOM 2222 O O . TYR A 1 298 ? 16.217 15.060 -17.379 1.00 89.88 298 TYR A O 1
ATOM 2230 N N . LYS A 1 299 ? 16.304 14.353 -19.506 1.00 87.31 299 LYS A N 1
ATOM 2231 C CA . LYS A 1 299 ? 17.262 13.253 -19.280 1.00 87.31 299 LYS A CA 1
ATOM 2232 C C . LYS A 1 299 ? 18.709 13.733 -19.465 1.00 87.31 299 LYS A C 1
ATOM 2234 O O . LYS A 1 299 ? 19.340 13.466 -20.483 1.00 87.31 299 LYS A O 1
ATOM 2239 N N . GLY A 1 300 ? 19.228 14.452 -18.471 1.00 88.75 300 GLY A N 1
ATOM 2240 C CA . GLY A 1 300 ? 20.565 15.066 -18.502 1.00 88.75 300 GLY A CA 1
ATOM 2241 C C . GLY A 1 300 ? 21.734 14.194 -18.027 1.00 88.75 300 GLY A C 1
ATOM 2242 O O . GLY A 1 300 ? 22.844 14.710 -17.898 1.00 88.75 300 GLY A O 1
ATOM 2243 N N . TYR A 1 301 ? 21.522 12.909 -17.722 1.00 90.69 301 TYR A N 1
ATOM 2244 C CA . TYR A 1 301 ? 22.596 12.027 -17.244 1.00 90.69 301 TYR A CA 1
ATOM 2245 C C . TYR A 1 301 ? 23.736 11.951 -18.274 1.00 90.69 301 TYR A C 1
ATOM 2247 O O . TYR A 1 301 ? 23.504 11.687 -19.452 1.00 90.69 301 TYR A O 1
ATOM 2255 N N . GLY A 1 302 ? 24.962 12.262 -17.843 1.00 94.00 302 GLY A N 1
ATOM 2256 C CA . GLY A 1 302 ? 26.133 12.370 -18.723 1.00 94.00 302 GLY A CA 1
ATOM 2257 C C . GLY A 1 302 ? 26.140 13.580 -19.674 1.00 94.00 302 GLY A C 1
ATOM 2258 O O . GLY A 1 302 ? 27.097 13.747 -20.426 1.00 94.00 302 GLY A O 1
ATOM 2259 N N . LYS A 1 303 ? 25.110 14.440 -19.651 1.00 93.31 303 LYS A N 1
ATOM 2260 C CA . LYS A 1 303 ? 24.951 15.620 -20.525 1.00 93.31 303 LYS A CA 1
ATOM 2261 C C . LYS A 1 303 ? 24.494 16.851 -19.716 1.00 93.31 303 LYS A C 1
ATOM 2263 O O . LYS A 1 303 ? 23.357 17.313 -19.871 1.00 93.31 303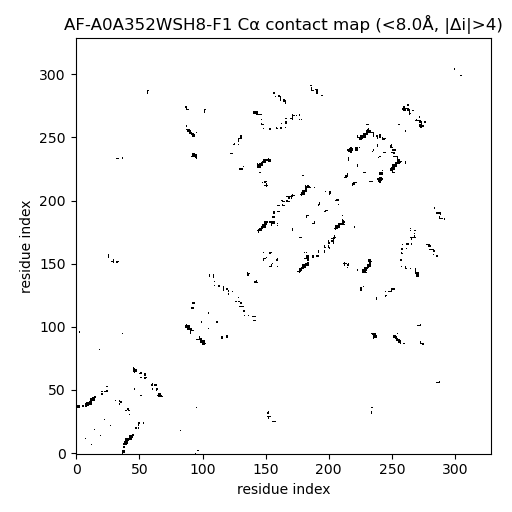 LYS A O 1
ATOM 2268 N N . PRO A 1 304 ? 25.342 17.377 -18.810 1.00 89.19 304 PRO A N 1
ATOM 2269 C CA . PRO A 1 304 ? 24.978 18.514 -17.970 1.00 89.19 304 PRO A CA 1
ATOM 2270 C C . PRO A 1 304 ? 24.868 19.809 -18.788 1.00 89.19 304 PRO A C 1
ATOM 2272 O O . PRO A 1 304 ? 25.702 20.078 -19.651 1.00 89.19 304 PRO A O 1
ATOM 2275 N N . GLN A 1 305 ? 23.886 20.652 -18.465 1.00 91.12 305 GLN A N 1
ATOM 2276 C CA . GLN A 1 305 ? 23.783 22.022 -18.981 1.00 91.12 305 GLN A CA 1
ATOM 2277 C C . GLN A 1 305 ? 24.468 22.981 -18.002 1.00 91.12 305 GLN A C 1
ATOM 2279 O O . GLN A 1 305 ? 23.813 23.583 -17.157 1.00 91.12 305 GLN A O 1
ATOM 2284 N N . LYS A 1 306 ? 25.801 23.065 -18.075 1.00 90.06 306 LYS A N 1
ATOM 2285 C CA . LYS A 1 306 ? 26.625 23.801 -17.094 1.00 90.06 306 LYS A CA 1
ATOM 2286 C C . LYS A 1 306 ? 26.326 25.301 -17.040 1.00 90.06 306 LYS A C 1
ATOM 2288 O O . LYS A 1 306 ? 26.443 25.894 -15.976 1.00 90.06 306 LYS A O 1
ATOM 2293 N N . ASP A 1 307 ? 25.915 25.876 -18.165 1.00 93.38 307 ASP A N 1
ATOM 2294 C CA . ASP A 1 307 ? 25.652 27.313 -18.286 1.00 93.38 307 ASP A CA 1
ATOM 2295 C C . ASP A 1 307 ? 24.213 27.693 -17.898 1.00 93.38 307 ASP A C 1
ATOM 2297 O O . ASP A 1 307 ? 23.850 28.868 -17.932 1.00 93.38 307 ASP A O 1
ATOM 2301 N N . LEU A 1 308 ? 23.364 26.715 -17.549 1.00 90.75 308 LEU A N 1
ATOM 2302 C CA . LEU A 1 308 ? 21.992 26.991 -17.144 1.00 90.75 308 LEU A CA 1
ATOM 2303 C C . LEU A 1 308 ? 21.982 27.523 -15.699 1.00 90.75 308 LEU A C 1
ATOM 2305 O O . LEU A 1 308 ? 22.362 26.791 -14.782 1.00 90.75 308 LEU A O 1
ATOM 2309 N N . PRO A 1 309 ? 21.528 28.766 -15.456 1.00 88.25 309 PRO A N 1
ATOM 2310 C CA . PRO A 1 309 ? 21.503 29.310 -14.107 1.00 88.25 309 PRO A CA 1
ATOM 2311 C C . PRO A 1 309 ? 20.468 28.579 -13.247 1.00 88.25 309 PRO A C 1
ATOM 2313 O O . PRO A 1 309 ? 19.339 28.334 -13.686 1.00 88.25 309 PRO A O 1
ATOM 2316 N N . LEU A 1 310 ? 20.827 28.293 -11.992 1.00 85.50 310 LEU A N 1
ATOM 2317 C CA . LEU A 1 310 ? 19.866 27.858 -10.980 1.00 85.50 310 LEU A CA 1
ATOM 2318 C C . LEU A 1 310 ? 18.875 28.997 -10.715 1.00 85.50 310 LEU A C 1
ATOM 2320 O O . LEU A 1 310 ? 19.267 30.115 -10.386 1.00 85.50 310 LEU A O 1
ATOM 2324 N N . ARG A 1 311 ? 17.579 28.718 -10.885 1.00 83.81 311 ARG A N 1
ATOM 2325 C CA . ARG A 1 311 ? 16.499 29.681 -10.642 1.00 83.81 311 ARG A CA 1
ATOM 2326 C C . ARG A 1 311 ? 15.759 29.304 -9.368 1.00 83.81 311 ARG A C 1
ATOM 2328 O O . ARG A 1 311 ? 15.067 28.289 -9.341 1.00 83.81 311 ARG A O 1
ATOM 2335 N N . PHE A 1 312 ? 15.874 30.142 -8.347 1.00 83.88 312 PHE A N 1
ATOM 2336 C CA . PHE A 1 312 ? 15.128 30.001 -7.102 1.00 83.88 312 PHE A CA 1
ATOM 2337 C C . PHE A 1 312 ? 13.823 30.794 -7.181 1.00 83.88 312 PHE A C 1
ATOM 2339 O O . PHE A 1 312 ? 13.782 31.905 -7.713 1.00 83.88 312 PHE A O 1
ATOM 2346 N N . GLY A 1 313 ? 12.735 30.205 -6.687 1.00 83.62 313 GLY A N 1
ATOM 2347 C CA . GLY A 1 313 ? 11.492 30.941 -6.476 1.00 83.62 313 GLY A CA 1
ATOM 2348 C C . GLY A 1 313 ? 11.627 31.884 -5.275 1.00 83.62 313 GLY A C 1
ATOM 2349 O O . GLY A 1 313 ? 12.426 31.605 -4.385 1.00 83.62 313 GLY A O 1
ATOM 2350 N N . PRO A 1 314 ? 10.810 32.948 -5.183 1.00 85.62 314 PRO A N 1
ATOM 2351 C CA . PRO A 1 314 ? 10.905 33.930 -4.096 1.00 85.62 314 PRO A CA 1
ATOM 2352 C C . PRO A 1 314 ? 10.644 33.341 -2.697 1.00 85.62 314 PRO A C 1
ATOM 2354 O O . PRO A 1 314 ? 10.995 33.958 -1.700 1.00 85.62 314 PRO A O 1
ATOM 2357 N N . ASN A 1 315 ? 10.043 32.148 -2.626 1.00 86.94 315 ASN A N 1
ATOM 2358 C CA . ASN A 1 315 ? 9.721 31.443 -1.382 1.00 86.94 315 ASN A CA 1
ATOM 2359 C C . ASN A 1 315 ? 10.713 30.315 -1.045 1.00 86.94 315 ASN A C 1
ATOM 2361 O O . ASN A 1 315 ? 10.474 29.564 -0.101 1.00 86.94 315 ASN A O 1
ATOM 2365 N N . ILE A 1 316 ? 11.778 30.132 -1.834 1.00 83.75 316 ILE A N 1
ATOM 2366 C CA . ILE A 1 316 ? 12.818 29.142 -1.544 1.00 83.75 316 ILE A CA 1
ATOM 2367 C C . ILE A 1 316 ? 13.915 29.857 -0.760 1.00 83.75 316 ILE A C 1
ATOM 2369 O O . ILE A 1 316 ? 14.614 30.700 -1.312 1.00 83.75 316 ILE A O 1
ATOM 2373 N N . ALA A 1 317 ? 14.037 29.538 0.529 1.00 81.81 317 ALA A N 1
ATOM 2374 C CA . ALA A 1 317 ? 15.165 29.988 1.332 1.00 81.81 317 ALA A CA 1
ATOM 2375 C C . ALA A 1 317 ? 16.444 29.267 0.885 1.00 81.81 317 ALA A C 1
ATOM 2377 O O . ALA A 1 317 ? 16.395 28.091 0.511 1.00 81.81 317 ALA A O 1
ATOM 2378 N N . ASP A 1 318 ? 17.578 29.964 0.948 1.00 79.25 318 ASP A N 1
ATOM 2379 C CA . ASP A 1 318 ? 18.876 29.329 0.743 1.00 79.25 318 ASP A CA 1
ATOM 2380 C C . ASP A 1 318 ? 19.113 28.233 1.786 1.00 79.25 318 ASP A C 1
ATOM 2382 O O . ASP A 1 318 ? 18.588 28.270 2.906 1.00 79.25 318 ASP A O 1
ATOM 2386 N N . TRP A 1 319 ? 19.929 27.248 1.410 1.00 80.62 319 TRP A N 1
ATOM 2387 C CA . TRP A 1 319 ? 20.405 26.248 2.355 1.00 80.62 319 TRP A CA 1
ATOM 2388 C C . TRP A 1 319 ? 21.075 26.948 3.546 1.00 80.62 319 TRP A C 1
ATOM 2390 O O . TRP A 1 319 ? 21.843 27.893 3.339 1.00 80.62 319 TRP A O 1
ATOM 2400 N N . PRO A 1 320 ? 20.825 26.501 4.790 1.00 84.06 320 PRO A N 1
ATOM 2401 C CA . PRO A 1 320 ? 21.561 27.021 5.931 1.00 84.06 320 PRO A CA 1
ATOM 2402 C C . PRO A 1 320 ? 23.061 26.801 5.707 1.00 84.06 320 PRO A C 1
ATOM 2404 O O . PRO A 1 320 ? 23.472 25.765 5.180 1.00 84.06 320 PRO A O 1
ATOM 2407 N N . ASN A 1 321 ? 23.878 27.784 6.092 1.00 84.62 321 ASN A N 1
ATOM 2408 C CA . ASN A 1 321 ? 25.324 27.697 5.931 1.00 84.62 321 ASN A CA 1
ATOM 2409 C C . ASN A 1 321 ? 25.855 26.497 6.735 1.00 84.62 321 ASN A C 1
ATOM 2411 O O . ASN A 1 321 ? 25.767 26.483 7.964 1.00 84.62 321 ASN A O 1
ATOM 2415 N N . MET A 1 322 ? 26.362 25.478 6.040 1.00 85.81 322 MET A N 1
ATOM 2416 C CA . MET A 1 322 ? 26.945 24.296 6.670 1.00 85.81 322 MET A CA 1
ATOM 2417 C C . MET A 1 322 ? 28.409 24.594 6.995 1.00 85.81 322 MET A C 1
ATOM 2419 O O . MET A 1 322 ? 29.248 24.656 6.099 1.00 85.81 322 MET A O 1
ATOM 2423 N N . GLY A 1 323 ? 28.714 24.803 8.278 1.00 85.88 323 GLY A N 1
ATOM 2424 C CA . GLY A 1 323 ? 30.095 24.910 8.748 1.00 85.88 323 GLY A CA 1
ATOM 2425 C C . GLY A 1 323 ? 30.854 23.593 8.568 1.00 85.88 323 GLY A C 1
ATOM 2426 O O . GLY A 1 323 ? 30.251 22.519 8.552 1.00 85.88 323 GLY A O 1
ATOM 2427 N N . ALA A 1 324 ? 32.180 23.669 8.440 1.00 87.31 324 ALA A N 1
ATOM 2428 C CA . ALA A 1 324 ? 33.020 22.477 8.495 1.00 87.31 324 ALA A CA 1
ATOM 2429 C C . ALA A 1 324 ? 32.846 21.779 9.853 1.00 87.31 324 ALA A C 1
ATOM 2431 O O . ALA A 1 324 ? 32.689 22.446 10.879 1.00 87.31 324 ALA A O 1
ATOM 2432 N N . MET A 1 325 ? 32.882 20.445 9.856 1.00 84.38 325 MET A N 1
ATOM 2433 C CA . MET A 1 325 ? 32.995 19.696 11.106 1.00 84.38 325 MET A CA 1
ATOM 2434 C C . MET A 1 325 ? 34.282 20.126 11.816 1.00 84.38 325 MET A C 1
ATOM 2436 O O . MET A 1 325 ? 35.321 20.279 11.174 1.00 84.38 325 MET A O 1
ATOM 2440 N N . THR A 1 326 ? 34.196 20.362 13.121 1.00 86.38 326 THR A N 1
ATOM 2441 C CA . THR A 1 326 ? 35.371 20.587 13.966 1.00 86.38 326 THR A CA 1
ATOM 2442 C C . THR A 1 326 ? 36.177 19.296 14.082 1.00 86.38 326 THR A C 1
ATOM 2444 O O . THR A 1 326 ? 35.610 18.212 13.954 1.00 86.38 326 THR A O 1
ATOM 2447 N N . ASP A 1 327 ? 37.475 19.400 14.370 1.00 85.81 327 ASP A N 1
ATOM 2448 C CA . ASP A 1 327 ? 38.355 18.232 14.539 1.00 85.81 327 ASP A CA 1
ATOM 2449 C C . ASP A 1 327 ? 37.983 17.350 15.758 1.00 85.81 327 ASP A C 1
ATOM 2451 O O . ASP A 1 327 ? 38.470 16.228 15.878 1.00 85.81 327 ASP A O 1
ATOM 2455 N N . ASP A 1 328 ? 37.092 17.828 16.635 1.00 74.00 328 ASP A N 1
ATOM 2456 C CA . ASP A 1 328 ? 36.639 17.148 17.855 1.00 74.00 328 ASP A CA 1
ATOM 2457 C C . ASP A 1 328 ? 35.315 16.376 17.652 1.00 74.00 328 ASP A C 1
ATOM 2459 O O . ASP A 1 328 ? 34.252 16.836 18.082 1.00 74.00 328 ASP A O 1
ATOM 2463 N N . VAL A 1 329 ? 35.363 15.205 17.001 1.00 54.25 329 VAL A N 1
ATOM 2464 C CA . VAL A 1 329 ? 34.228 14.250 16.925 1.00 54.25 329 VAL A CA 1
ATOM 2465 C C . VAL A 1 329 ? 34.498 12.991 17.731 1.00 54.25 329 VAL A C 1
ATOM 2467 O O . VAL A 1 329 ? 35.585 12.400 17.548 1.00 54.25 329 VAL A O 1
#

Sequence (329 aa):
HVFANGFVKNSVMEFVGDGIKNLPMEFRIGIDVMTTETTCLSSIWVTDDKTKAYFDTVGRSDDFSYLTPAPLAKYDRAVDVDLSAIQPMIALPFHPSNVYSIAALKANTADILREVEKEAAKSLDNPHLSLGLTDKIKNGTFYVDQGVIAGCAGGTYDNLAIAANILQDQTIGSGTFALSLYPASQPVYMALMASGAARNLLASGATLRTAFCGPCFGAGDVPANGCFSIRHSTRNFPNREGSKPGAGQIASVALMDARSIAATSVKGGMLTGADEIDYSDDIPAYTFDDRAYQSRVYKGYGKPQKDLPLRFGPNIADWPNMGAMTDDV

Mean predicted aligned error: 5.01 Å

Solvent-accessible surface area (backbone atoms only — not comparable to full-atom values): 18940 Å² total; per-residue (Å²): 136,62,53,90,80,49,86,40,50,80,30,72,46,75,56,80,66,75,78,58,77,77,49,51,56,68,57,53,47,32,53,50,62,45,42,57,58,44,43,31,74,46,71,48,65,60,42,48,72,51,50,46,51,53,30,47,48,70,75,38,54,90,79,59,70,82,44,70,83,59,100,79,66,83,70,100,70,88,82,90,78,66,72,88,76,64,66,55,48,36,18,39,50,58,33,67,82,47,62,38,43,43,69,59,41,64,77,41,44,68,62,54,38,49,50,38,47,57,56,41,52,77,75,44,97,49,89,87,62,69,62,58,61,61,76,34,46,55,96,89,40,52,50,42,39,32,35,36,28,26,20,85,47,23,11,40,58,68,44,48,37,42,25,12,44,58,28,46,98,38,50,36,68,90,64,84,44,45,45,39,37,17,27,53,34,66,39,41,43,52,37,31,56,73,73,43,30,47,54,28,34,46,72,15,67,35,44,78,50,70,60,48,56,36,47,75,67,23,48,54,89,47,64,55,73,54,30,40,30,43,26,15,46,73,74,28,44,84,51,39,46,48,41,44,62,96,77,77,28,44,47,49,34,26,30,31,52,39,52,24,44,34,39,10,34,59,55,53,20,37,75,37,40,41,90,77,57,89,66,58,86,82,62,80,85,83,60,68,51,62,62,71,47,72,75,70,58,84,85,44,82,100,53,76,69,84,84,61,77,88,82,77,57,98,85,59,76,77,79,77,87,80,73,78,83,68,96,86,124

Foldseek 3Di:
DEDPVLQQAAAEAEDDDDVCVPDAPLRVQLVQQQVVRNNHPGYYYFDDVNNLVVCVLQVNNVVDDGDDDDPPDDDPDDDDDDPVPDAWKKQWPDGNPNMDHLVRCLVCVQPSVVVRQVVVCVVAPDNPDTLCQNVQQDPSFHFAQEEEQDESNRQELLLLQQLLQLQAVFALDPDRHAYEHAHQDPQSVVQCVVVVSVVSCVVNVHHYDYNDRAQQQQRPPQDFASGEYEYQHNGWHFCSRPFDVVVVGGYTYMYTGSQQSSVCSSVNGGRGTNVRDDGDSDGPDRHGDCVVCVVDPDPCVVNDPVPDDDDDDPPDDDDDDDDDDDPPD

pLDDT: mean 93.56, std 5.41, range [54.25, 98.88]

Nearest PDB structures (foldseek):
  4kp2-assembly1_B-2  TM=8.704E-01  e=1.370E-16  Methanocaldococcus jannaschii DSM 2661
  1nit-assembly1_A  TM=7.555E-01  e=6.194E-15  Bos taurus
  7acn-assembly1_A  TM=7.649E-01  e=1.246E-14  Sus scrofa
  1fgh-assembly1_A  TM=7.555E-01  e=1.414E-14  Bos taurus
  1c96-assembly1_A  TM=7.361E-01  e=1.414E-14  Bos taurus

Secondary structure (DSSP, 8-state):
---TT-TTTT-EEEE-SSGGGGS-HHHHHHHHHHHGGGT-SEEEE---HHHHHHHHHTT-GGG-------TT---S------GGG---EEE-TT-TT-EEEHHHHHHTHHHHHHHHHHHHHTT-S-TT----SGGGEETTEEB-SEEEE-HHHH-SHHHHHHHHHHTTT----SSS-EEEE--SSHHHHHHHHHHSHHHHHHHTT-EEPPSS-GGGGTSSSPPPTT-EEEEESS---TTTTS--GGGT---EEEEE-HHHHHHHHHTTTB---GGGS-----PPPP----HHHHHH----TT---TTSPP---TT-PPPP--PPPPS--